Protein AF-A0A2M7X632-F1 (afdb_monomer)

Radius of gyration: 39.38 Å; Cα contacts (8 Å, |Δi|>4): 175; chains: 1; bounding box: 134×32×88 Å

Foldseek 3Di:
DDDDDDDDDDDDDDDDDDPPPPPPPPCPPVNVVVVVVVVVVVVVVVVVVVVVVPPPLPQLPQDDDKDDQAFFDDSQQNLQVVLVVVVLADDPPPDDTTGCHPRQQNSQLVVCVVVVNPPSRSIRDPQVSQQSSVVNDDDDDDDDDDRDRCDQFKDKAFDPPFDDDDDDDQPDPPDRHGHMDIDGDDDDPDDDDDDDDDDDQPSAPPQGDWDDDVPRTDDPD

Organism: NCBI:txid1975065

Secondary structure (DSSP, 8-state):
----------------------------HHH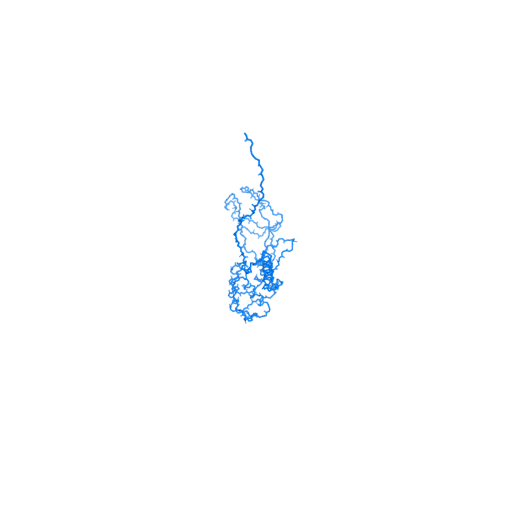HHHHHHHHHHHHHHHHHHHHHHS----TT----S-B-TT-BSHHHHHHHHHHHHTTS--PPTTPPP-B--HHHHHHHHHHHHHTT-SS-SS-B-HHHHHHHHHTT----SSS--------SSEEEEE-TTPPPP----TT--S-----EEEEESS----------SSS-GGGS-TT-PPPEETTEE----

Structure (mmCIF, N/CA/C/O backbone):
data_AF-A0A2M7X632-F1
#
_entry.id   AF-A0A2M7X632-F1
#
loop_
_atom_site.group_PDB
_atom_site.id
_atom_site.type_symbol
_atom_site.label_atom_id
_atom_site.label_alt_id
_atom_site.label_comp_id
_atom_site.label_asym_id
_atom_site.label_entity_id
_atom_site.label_seq_id
_atom_site.pdbx_PDB_ins_code
_a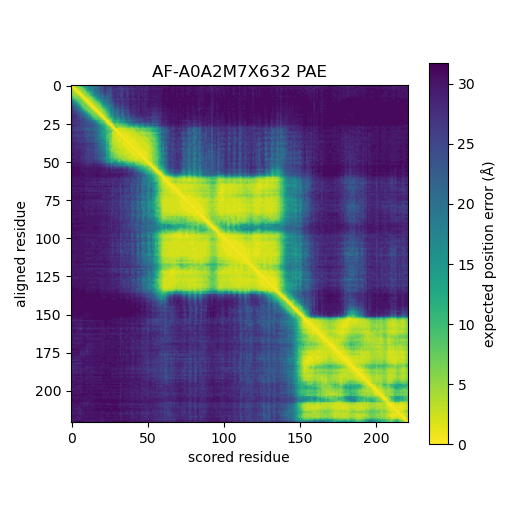tom_site.Cartn_x
_atom_site.Cartn_y
_atom_site.Cartn_z
_atom_site.occupancy
_atom_site.B_iso_or_equiv
_atom_site.auth_seq_id
_atom_site.auth_comp_id
_atom_site.auth_asym_id
_atom_site.auth_atom_id
_atom_site.pdbx_PDB_model_num
ATOM 1 N N . MET A 1 1 ? 95.282 14.746 64.887 1.00 39.06 1 MET A N 1
ATOM 2 C CA . MET A 1 1 ? 96.487 15.261 64.205 1.00 39.06 1 MET A CA 1
ATOM 3 C C . MET A 1 1 ? 96.163 15.375 62.726 1.00 39.06 1 MET A C 1
ATOM 5 O O . MET A 1 1 ? 95.718 14.403 62.134 1.00 39.06 1 MET A O 1
ATOM 9 N N . SER A 1 2 ? 96.238 16.592 62.199 1.00 46.75 2 SER A N 1
ATOM 10 C CA . SER A 1 2 ? 95.844 16.985 60.845 1.00 46.75 2 SER A CA 1
ATOM 11 C C . SER A 1 2 ? 96.628 16.259 59.753 1.00 46.75 2 SER A C 1
ATOM 13 O O . SER A 1 2 ? 97.836 16.107 59.898 1.00 46.75 2 SER A O 1
ATOM 15 N N . ILE A 1 3 ? 96.000 15.990 58.604 1.00 41.44 3 ILE A N 1
ATOM 16 C CA . ILE A 1 3 ? 96.702 16.092 57.320 1.00 41.44 3 ILE A CA 1
ATOM 17 C C . ILE A 1 3 ? 95.752 16.489 56.191 1.00 41.44 3 ILE A C 1
ATOM 19 O O . ILE A 1 3 ? 94.542 16.300 56.251 1.00 41.44 3 ILE A O 1
ATOM 23 N N . LYS A 1 4 ? 96.335 17.215 55.246 1.00 40.09 4 LYS A N 1
ATOM 24 C CA . LYS A 1 4 ? 95.769 18.303 54.456 1.00 40.09 4 LYS A CA 1
ATOM 25 C C . LYS A 1 4 ? 96.129 18.049 52.983 1.00 40.09 4 LYS A C 1
ATOM 27 O O . LYS A 1 4 ? 97.283 17.732 52.726 1.00 40.09 4 LYS A O 1
ATOM 32 N N . LYS A 1 5 ? 95.190 18.401 52.088 1.00 41.47 5 LYS A N 1
ATOM 33 C CA . LYS A 1 5 ? 95.343 18.964 50.719 1.00 41.47 5 LYS A CA 1
ATOM 34 C C . LYS A 1 5 ? 95.336 18.046 49.467 1.00 41.47 5 LYS A C 1
ATOM 36 O O . LYS A 1 5 ? 96.210 17.215 49.296 1.00 41.47 5 LYS A O 1
ATOM 41 N N . PHE A 1 6 ? 94.357 18.366 48.595 1.00 45.72 6 PHE A N 1
ATOM 42 C CA . PHE A 1 6 ? 94.342 18.602 47.126 1.00 45.72 6 PHE A CA 1
ATOM 43 C C . PHE A 1 6 ? 95.197 17.737 46.173 1.00 45.72 6 PHE A C 1
ATOM 45 O O . PHE A 1 6 ? 96.411 17.713 46.311 1.00 45.72 6 PHE A O 1
ATOM 52 N N . PHE A 1 7 ? 94.600 17.189 45.099 1.00 41.06 7 PHE A N 1
ATOM 53 C CA . PHE A 1 7 ? 94.564 17.773 43.737 1.00 41.06 7 PHE A CA 1
ATOM 54 C C . PHE A 1 7 ? 93.798 16.881 42.727 1.00 41.06 7 PHE A C 1
ATOM 56 O O . PHE A 1 7 ? 93.575 15.694 42.936 1.00 41.06 7 PHE A O 1
ATOM 63 N N . THR A 1 8 ? 93.378 17.556 41.659 1.00 37.00 8 THR A N 1
ATOM 64 C CA . THR A 1 8 ? 92.606 17.254 40.443 1.00 37.00 8 THR A CA 1
ATOM 65 C C . THR A 1 8 ? 92.989 15.989 39.655 1.00 37.00 8 THR A C 1
ATOM 67 O O . THR A 1 8 ? 94.174 15.727 39.476 1.00 37.00 8 THR A O 1
ATOM 70 N N . GLY A 1 9 ? 92.012 15.313 39.025 1.00 37.09 9 GLY A N 1
ATOM 71 C CA . GLY A 1 9 ? 92.287 14.518 37.817 1.00 37.09 9 GLY A CA 1
ATOM 72 C C . GLY A 1 9 ? 91.306 13.393 37.465 1.00 37.09 9 GLY A C 1
ATOM 73 O O . GLY A 1 9 ? 91.053 12.514 38.274 1.00 37.09 9 GLY A O 1
ATOM 74 N N . PHE A 1 10 ? 90.889 13.401 36.193 1.00 41.41 10 PHE A N 1
ATOM 75 C CA . PHE A 1 10 ? 90.269 12.329 35.396 1.00 41.41 10 PHE A CA 1
ATOM 76 C C . PHE A 1 10 ? 88.788 11.977 35.620 1.00 41.41 10 PHE A C 1
ATOM 78 O O . PHE A 1 10 ? 88.419 11.129 36.426 1.00 41.41 10 PHE A O 1
ATOM 85 N N . ALA A 1 11 ? 87.944 12.566 34.765 1.00 38.19 11 ALA A N 1
ATOM 86 C CA . ALA A 1 11 ? 86.685 11.961 34.353 1.00 38.19 11 ALA A CA 1
ATOM 87 C C . ALA A 1 11 ? 86.990 10.744 33.465 1.00 38.19 11 ALA A C 1
ATOM 89 O O . ALA A 1 11 ? 87.683 10.855 32.453 1.00 38.19 11 ALA A O 1
ATOM 90 N N . ALA A 1 12 ? 86.468 9.590 33.855 1.00 39.47 12 ALA A N 1
ATOM 91 C CA . ALA A 1 12 ? 86.439 8.375 33.060 1.00 39.47 12 ALA A CA 1
ATOM 92 C C . ALA A 1 12 ? 85.013 7.812 33.086 1.00 39.47 12 ALA A C 1
ATOM 94 O O . ALA A 1 12 ? 84.260 8.117 34.011 1.00 39.47 12 ALA A O 1
ATOM 95 N N . VAL A 1 13 ? 84.739 6.901 32.140 1.00 38.19 13 VAL A N 1
ATOM 96 C CA . VAL A 1 13 ? 83.557 6.014 32.047 1.00 38.19 13 VAL A CA 1
ATOM 97 C C . VAL A 1 13 ? 82.375 6.692 31.309 1.00 38.19 13 VAL A C 1
ATOM 99 O O . VAL A 1 13 ? 82.004 7.802 31.649 1.00 38.19 13 VAL A O 1
ATOM 102 N N . ALA A 1 14 ? 81.731 6.150 30.265 1.00 44.19 14 ALA A N 1
ATOM 103 C CA . ALA A 1 14 ? 81.713 4.816 29.664 1.00 44.19 14 ALA A CA 1
ATOM 104 C C . ALA A 1 14 ? 81.099 4.840 28.241 1.00 44.19 14 ALA A C 1
ATOM 106 O O . ALA A 1 14 ? 80.208 5.630 27.954 1.00 44.19 14 ALA A O 1
ATOM 107 N N . LEU A 1 15 ? 81.566 3.903 27.406 1.00 41.56 15 LEU A N 1
ATOM 108 C CA . LEU A 1 15 ? 80.787 2.905 26.650 1.00 41.56 15 LEU A CA 1
ATOM 109 C C . LEU A 1 15 ? 79.504 3.346 25.891 1.00 41.56 15 LEU A C 1
ATOM 111 O O . LEU A 1 15 ? 78.434 3.462 26.469 1.00 41.56 15 LEU A O 1
ATOM 115 N N . THR A 1 16 ? 79.662 3.457 24.562 1.00 40.88 16 THR A N 1
ATOM 116 C CA . THR A 1 16 ? 78.775 3.034 23.444 1.00 40.88 16 THR A CA 1
ATOM 117 C C . THR A 1 16 ? 77.252 3.207 23.551 1.00 40.88 16 THR A C 1
ATOM 119 O O . THR A 1 16 ? 76.634 2.645 24.440 1.00 40.88 16 THR A O 1
ATOM 122 N N . VAL A 1 17 ? 76.623 3.772 22.513 1.00 44.75 17 VAL A N 1
ATOM 123 C CA . VAL A 1 17 ? 75.950 3.040 21.411 1.00 44.75 17 VAL A CA 1
ATOM 124 C C . VAL A 1 17 ? 75.615 4.071 20.323 1.00 44.75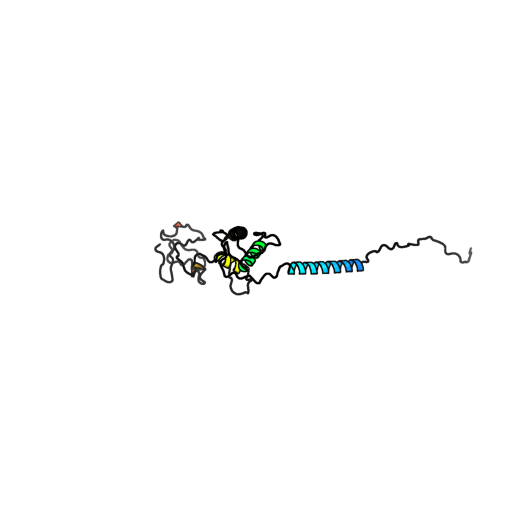 17 VAL A C 1
ATOM 126 O O . VAL A 1 17 ? 74.825 4.984 20.542 1.00 44.75 17 VAL A O 1
ATOM 129 N N . ALA A 1 18 ? 76.202 3.923 19.134 1.00 45.81 18 ALA A N 1
ATOM 130 C CA . ALA A 1 18 ? 75.701 4.587 17.937 1.00 45.81 18 ALA A CA 1
ATOM 131 C C . ALA A 1 18 ? 74.461 3.816 17.471 1.00 45.81 18 ALA A C 1
ATOM 133 O O . ALA A 1 18 ? 74.573 2.784 16.811 1.00 45.81 18 ALA A O 1
ATOM 134 N N . VAL A 1 19 ? 73.274 4.291 17.852 1.00 47.31 19 VAL A N 1
ATOM 135 C CA . VAL A 1 19 ? 72.032 3.835 17.229 1.00 47.31 19 VAL A CA 1
ATOM 136 C C . VAL A 1 19 ? 71.970 4.509 15.863 1.00 47.31 19 VAL A C 1
ATOM 138 O O . VAL A 1 19 ? 71.454 5.611 15.711 1.00 47.31 19 VAL A O 1
ATOM 141 N N . ILE A 1 20 ? 72.534 3.841 14.860 1.00 49.38 20 ILE A N 1
ATOM 142 C CA . ILE A 1 20 ? 72.063 3.963 13.482 1.00 49.38 20 ILE A CA 1
ATOM 143 C C . ILE A 1 20 ? 70.606 3.507 13.495 1.00 49.38 20 ILE A C 1
ATOM 145 O O . ILE A 1 20 ? 70.317 2.317 13.373 1.00 49.38 20 ILE A O 1
ATOM 149 N N . SER A 1 21 ? 69.691 4.448 13.747 1.00 45.97 21 SER A N 1
ATOM 150 C CA . SER A 1 21 ? 68.262 4.219 13.593 1.00 45.97 21 SER A CA 1
ATOM 151 C C . SER A 1 21 ? 68.063 3.825 12.140 1.00 45.97 21 SER A C 1
ATOM 153 O O . SER A 1 21 ? 68.215 4.644 11.230 1.00 45.97 21 SER A O 1
ATOM 155 N N . SER A 1 22 ? 67.805 2.541 11.925 1.00 41.59 22 SER A N 1
ATOM 156 C CA . SER A 1 22 ? 67.272 2.028 10.682 1.00 41.59 22 SER A CA 1
ATOM 157 C C . SER A 1 22 ? 66.152 2.964 10.247 1.00 41.59 22 SER A C 1
ATOM 159 O O . SER A 1 22 ? 65.239 3.250 11.021 1.00 41.59 22 SER A O 1
ATOM 161 N N . GLY A 1 23 ? 66.258 3.469 9.018 1.00 50.41 23 GLY A N 1
ATOM 162 C CA . GLY A 1 23 ? 65.180 4.150 8.315 1.00 50.41 23 GLY A CA 1
ATOM 163 C C . GLY A 1 23 ? 64.035 3.173 8.076 1.00 50.41 23 GLY A C 1
ATOM 164 O O . GLY A 1 23 ? 63.782 2.745 6.956 1.00 50.41 23 GLY A O 1
ATOM 165 N N . VAL A 1 24 ? 63.371 2.776 9.153 1.00 41.81 24 VAL A N 1
ATOM 166 C CA . VAL A 1 24 ? 61.992 2.339 9.119 1.00 41.81 24 VAL A CA 1
ATOM 167 C C . VAL A 1 24 ? 61.239 3.635 8.885 1.00 41.81 24 VAL A C 1
ATOM 169 O O . VAL A 1 24 ? 61.306 4.538 9.717 1.00 41.81 24 VAL A O 1
ATOM 172 N N . ASN A 1 25 ? 60.585 3.756 7.729 1.00 50.06 25 ASN A N 1
ATOM 173 C CA . ASN A 1 25 ? 59.505 4.718 7.544 1.00 50.06 25 ASN A CA 1
ATOM 174 C C . ASN A 1 25 ? 58.447 4.374 8.599 1.00 50.06 25 ASN A C 1
ATOM 176 O O . ASN A 1 25 ? 57.521 3.605 8.349 1.00 50.06 25 ASN A O 1
ATOM 180 N N . ALA A 1 26 ? 58.652 4.847 9.826 1.00 47.25 26 ALA A N 1
ATOM 181 C CA . ALA A 1 26 ? 57.601 4.933 10.803 1.00 47.25 26 ALA A CA 1
ATOM 182 C C . ALA A 1 26 ? 56.661 5.956 10.190 1.00 47.25 26 ALA A C 1
ATOM 184 O O . ALA A 1 26 ? 56.988 7.140 10.202 1.00 47.25 26 ALA A O 1
ATOM 185 N N . ALA A 1 27 ? 55.575 5.478 9.576 1.00 50.06 27 ALA A N 1
ATOM 186 C CA . ALA A 1 27 ? 54.469 6.334 9.187 1.00 50.06 27 ALA A CA 1
ATOM 187 C C . ALA A 1 27 ? 54.186 7.195 10.413 1.00 50.06 27 ALA A C 1
ATOM 189 O O . ALA A 1 27 ? 53.807 6.672 11.471 1.00 50.06 27 ALA A O 1
ATOM 190 N N . THR A 1 28 ? 54.550 8.474 10.332 1.00 67.00 28 THR A N 1
ATOM 191 C CA . THR A 1 28 ? 54.504 9.332 11.507 1.00 67.00 28 THR A CA 1
ATOM 192 C C . THR A 1 28 ? 53.044 9.453 11.920 1.00 67.00 28 THR A C 1
ATOM 194 O O . THR A 1 28 ? 52.127 9.145 11.152 1.00 67.00 28 THR A O 1
ATOM 197 N N . ILE A 1 29 ? 52.783 9.870 13.155 1.00 63.12 29 ILE A N 1
ATOM 198 C CA . ILE A 1 29 ? 51.401 10.075 13.607 1.00 63.12 29 ILE A CA 1
ATOM 199 C C . ILE A 1 29 ? 50.669 11.024 12.641 1.00 63.12 29 ILE A C 1
ATOM 201 O O . ILE A 1 29 ? 49.485 10.818 12.376 1.00 63.12 29 ILE A O 1
ATOM 205 N N . GLU A 1 30 ? 51.378 11.987 12.038 1.00 72.00 30 GLU A N 1
ATOM 206 C CA . GLU A 1 30 ? 50.823 12.846 10.990 1.00 72.00 30 GLU A CA 1
ATOM 207 C C . GLU A 1 30 ? 50.466 12.078 9.706 1.00 72.00 30 GLU A C 1
ATOM 209 O O . GLU A 1 30 ? 49.421 12.335 9.111 1.00 72.00 30 GLU A O 1
ATOM 214 N N . GLU A 1 31 ? 51.280 11.111 9.283 1.00 71.56 31 GLU A N 1
ATOM 215 C CA . GLU A 1 31 ? 51.017 10.297 8.090 1.00 71.56 31 GLU A CA 1
ATOM 216 C C . GLU A 1 31 ? 49.830 9.340 8.293 1.00 71.56 31 GLU A C 1
ATOM 218 O O . GLU A 1 31 ? 48.986 9.182 7.407 1.00 71.56 31 GLU A O 1
ATOM 223 N N . LEU A 1 32 ? 49.687 8.785 9.500 1.00 72.69 32 LEU A N 1
ATOM 224 C CA . LEU A 1 32 ? 48.506 8.013 9.900 1.00 72.69 32 LEU A CA 1
ATOM 225 C C . LEU A 1 32 ? 47.246 8.893 9.969 1.00 72.69 32 LEU A C 1
ATOM 227 O O . LEU A 1 32 ? 46.180 8.474 9.514 1.00 72.69 32 LEU A O 1
ATOM 231 N N . GLN A 1 33 ? 47.348 10.129 10.466 1.00 71.38 33 GLN A N 1
ATOM 232 C CA . GLN A 1 33 ? 46.240 11.095 10.443 1.00 71.38 33 GLN A CA 1
ATOM 233 C C . GLN A 1 33 ? 45.858 11.505 9.012 1.00 71.38 33 GLN A C 1
ATOM 235 O O . GLN A 1 33 ? 44.667 11.611 8.703 1.00 71.38 33 GLN A O 1
ATOM 240 N N . ALA A 1 34 ? 46.839 11.668 8.122 1.00 76.50 34 ALA A N 1
ATOM 241 C CA . ALA A 1 34 ? 46.611 11.956 6.708 1.00 76.50 34 ALA A CA 1
ATOM 242 C C . ALA A 1 34 ? 45.927 10.782 5.987 1.00 76.50 34 ALA A C 1
ATOM 244 O O . ALA A 1 34 ? 44.998 10.995 5.201 1.00 76.50 34 ALA A O 1
ATOM 245 N N . GLN A 1 35 ? 46.313 9.539 6.297 1.00 77.81 35 GLN A N 1
ATOM 246 C CA . GLN A 1 35 ? 45.611 8.355 5.798 1.00 77.81 35 GLN A CA 1
ATOM 247 C C . GLN A 1 35 ? 44.170 8.296 6.306 1.00 77.81 35 GLN A C 1
ATOM 249 O O . GLN A 1 35 ? 43.261 8.094 5.501 1.00 77.81 35 GLN A O 1
ATOM 254 N N . ILE A 1 36 ? 43.928 8.540 7.598 1.00 82.00 36 ILE A N 1
ATOM 255 C CA . ILE A 1 36 ? 42.568 8.575 8.164 1.00 82.00 36 ILE A CA 1
ATOM 256 C C . ILE A 1 36 ? 41.711 9.635 7.457 1.00 82.00 36 ILE A C 1
ATOM 258 O O . ILE A 1 36 ? 40.570 9.351 7.091 1.00 82.00 36 ILE A O 1
ATOM 262 N N . ALA A 1 37 ? 42.256 10.825 7.190 1.00 77.50 37 ALA A N 1
ATOM 263 C CA . ALA A 1 37 ? 41.549 11.872 6.452 1.00 77.50 37 ALA A CA 1
ATOM 264 C C . ALA A 1 37 ? 41.215 11.450 5.008 1.00 77.50 37 ALA A C 1
ATOM 266 O O . ALA A 1 37 ? 40.104 11.694 4.531 1.00 77.50 37 ALA A O 1
ATOM 267 N N . SER A 1 38 ? 42.139 10.762 4.328 1.00 85.88 38 SER A N 1
ATOM 268 C CA . SER A 1 38 ? 41.917 10.226 2.978 1.00 85.88 38 SER A CA 1
ATOM 269 C C . SER A 1 38 ? 40.839 9.135 2.956 1.00 85.88 38 SER A C 1
ATOM 271 O O . SER A 1 38 ? 39.953 9.146 2.100 1.00 85.88 38 SER A O 1
ATOM 273 N N . LEU A 1 39 ? 40.853 8.235 3.941 1.00 85.44 39 LEU A N 1
ATOM 274 C CA . LEU A 1 39 ? 39.838 7.196 4.117 1.00 85.44 39 LEU A CA 1
ATOM 275 C C . LEU A 1 39 ? 38.457 7.795 4.421 1.00 85.44 39 LEU A C 1
ATOM 277 O O . LEU A 1 39 ? 37.466 7.352 3.845 1.00 85.44 39 LEU A O 1
ATOM 281 N N . LEU A 1 40 ? 38.370 8.843 5.246 1.00 80.06 40 LEU A N 1
ATOM 282 C CA . LEU A 1 40 ? 37.112 9.560 5.499 1.00 80.06 40 LEU A CA 1
ATOM 283 C C . LEU A 1 40 ? 36.584 10.269 4.244 1.00 80.06 40 LEU A C 1
ATOM 285 O O . LEU A 1 40 ? 35.377 10.244 3.982 1.00 80.06 40 LEU A O 1
ATOM 289 N N . ALA A 1 41 ? 37.472 10.848 3.431 1.00 83.56 41 ALA A N 1
ATOM 290 C CA . ALA A 1 41 ? 37.102 11.426 2.143 1.00 83.56 41 ALA A CA 1
ATOM 291 C C . ALA A 1 41 ? 36.595 10.351 1.165 1.00 83.56 41 ALA A C 1
ATOM 293 O O . ALA A 1 41 ? 35.580 10.563 0.501 1.00 83.56 41 ALA A O 1
ATOM 294 N N . GLN A 1 42 ? 37.228 9.171 1.128 1.00 85.50 42 GLN A N 1
ATOM 295 C CA . GLN A 1 42 ? 36.741 8.031 0.345 1.00 85.50 42 GLN A CA 1
ATOM 296 C C . GLN A 1 42 ? 35.388 7.522 0.841 1.00 85.50 42 GLN A C 1
ATOM 298 O O . GLN A 1 42 ? 34.512 7.269 0.021 1.00 85.50 42 GLN A O 1
ATOM 303 N N . ILE A 1 43 ? 35.176 7.413 2.155 1.00 82.44 43 ILE A N 1
ATOM 304 C CA . ILE A 1 43 ? 33.879 7.014 2.721 1.00 82.44 43 ILE A CA 1
ATOM 305 C C . ILE A 1 43 ? 32.806 8.035 2.345 1.00 82.44 43 ILE A C 1
ATOM 307 O O . ILE A 1 43 ? 31.724 7.638 1.928 1.00 82.44 43 ILE A O 1
ATOM 311 N N . THR A 1 44 ? 33.107 9.331 2.409 1.00 79.56 44 THR A N 1
ATOM 312 C CA . THR A 1 44 ? 32.166 10.396 2.028 1.00 79.56 44 THR A CA 1
ATOM 313 C C . THR A 1 44 ? 31.854 10.358 0.528 1.00 79.56 44 THR A C 1
ATOM 315 O O . THR A 1 44 ? 30.696 10.484 0.124 1.00 79.56 44 THR A O 1
ATOM 318 N N . ALA A 1 45 ? 32.863 10.120 -0.314 1.00 81.94 45 ALA A N 1
ATOM 319 C CA . ALA A 1 45 ? 32.688 9.960 -1.755 1.00 81.94 45 ALA A CA 1
ATOM 320 C C . ALA A 1 45 ? 31.872 8.704 -2.091 1.00 81.94 45 ALA A C 1
ATOM 322 O O . ALA A 1 45 ? 30.959 8.770 -2.911 1.00 81.94 45 ALA A O 1
ATOM 323 N N . LEU A 1 46 ? 32.125 7.586 -1.407 1.00 79.69 46 LEU A N 1
ATOM 324 C CA . LEU A 1 46 ? 31.350 6.355 -1.543 1.00 79.69 46 LEU A CA 1
ATOM 325 C C . LEU A 1 46 ? 29.920 6.541 -1.035 1.00 79.69 46 LEU A C 1
ATOM 327 O O . LEU A 1 46 ? 28.992 6.137 -1.721 1.00 79.69 46 LEU A O 1
ATOM 331 N N . GLN A 1 47 ? 29.702 7.212 0.096 1.00 74.25 47 GLN A N 1
ATOM 332 C CA . GLN A 1 47 ? 28.366 7.574 0.587 1.00 74.25 47 GLN A CA 1
ATOM 333 C C . GLN A 1 47 ? 27.627 8.468 -0.415 1.00 74.25 47 GLN A C 1
ATOM 335 O O . GLN A 1 47 ? 26.439 8.259 -0.660 1.00 74.25 47 GLN A O 1
ATOM 340 N N . THR A 1 48 ? 28.328 9.402 -1.061 1.00 69.50 48 THR A N 1
ATOM 341 C CA . THR A 1 48 ? 27.774 10.248 -2.130 1.00 69.50 48 THR A CA 1
ATOM 342 C C . THR A 1 48 ? 27.473 9.431 -3.387 1.00 69.50 48 THR A C 1
ATOM 344 O O . THR A 1 48 ? 26.417 9.599 -3.988 1.00 69.50 48 THR A O 1
ATOM 347 N N . GLN A 1 49 ? 28.334 8.482 -3.766 1.00 73.69 49 GLN A N 1
ATOM 348 C CA . GLN A 1 49 ? 28.082 7.565 -4.878 1.00 73.69 49 GLN A CA 1
ATOM 349 C C . GLN A 1 49 ? 26.946 6.588 -4.579 1.00 73.69 49 GLN A C 1
ATOM 351 O O . GLN A 1 49 ? 26.193 6.281 -5.492 1.00 73.69 49 GLN A O 1
ATOM 356 N N . LEU A 1 50 ? 26.774 6.119 -3.341 1.00 61.56 50 LEU A N 1
ATOM 357 C CA . LEU A 1 50 ? 25.617 5.317 -2.937 1.00 61.56 50 LEU A CA 1
ATOM 358 C C . LEU A 1 50 ? 24.338 6.167 -2.952 1.00 61.56 50 LEU A C 1
ATOM 360 O O . LEU A 1 50 ? 23.313 5.706 -3.447 1.00 61.56 50 LEU A O 1
ATOM 364 N N . SER A 1 51 ? 24.421 7.425 -2.514 1.00 56.94 51 SER A N 1
ATOM 365 C CA . SER A 1 51 ? 23.311 8.387 -2.572 1.00 56.94 51 SER A CA 1
ATOM 366 C C . SER A 1 51 ? 22.964 8.809 -4.007 1.00 56.94 51 SER A C 1
ATOM 368 O O . SER A 1 51 ? 21.814 9.119 -4.282 1.00 56.94 51 SER A O 1
ATOM 370 N N . GLY A 1 52 ? 23.927 8.774 -4.937 1.00 50.06 52 GLY A N 1
ATOM 371 C CA . GLY A 1 52 ? 23.728 9.009 -6.375 1.00 50.06 52 GLY A CA 1
ATOM 372 C C . GLY A 1 52 ? 23.449 7.741 -7.199 1.00 50.06 52 GLY A C 1
ATOM 373 O O . GLY A 1 52 ? 22.996 7.832 -8.339 1.00 50.06 52 GLY A O 1
ATOM 374 N N . ARG A 1 53 ? 23.704 6.549 -6.636 1.00 48.72 53 ARG A N 1
ATOM 375 C CA . ARG A 1 53 ? 23.303 5.233 -7.175 1.00 48.72 53 ARG A CA 1
ATOM 376 C C . ARG A 1 53 ? 21.890 4.854 -6.733 1.00 48.72 53 ARG A C 1
ATOM 378 O O . ARG A 1 53 ? 21.266 4.010 -7.375 1.00 48.72 53 ARG A O 1
ATOM 385 N N . ALA A 1 54 ? 21.335 5.531 -5.728 1.00 42.28 54 ALA A N 1
ATOM 386 C CA . ALA A 1 54 ? 19.915 5.832 -5.750 1.00 42.28 54 ALA A CA 1
ATOM 387 C C . ALA A 1 54 ? 19.697 6.758 -6.950 1.00 42.28 54 ALA A C 1
ATOM 389 O O . ALA A 1 54 ? 19.753 7.980 -6.834 1.00 42.28 54 ALA A O 1
ATOM 390 N N . ALA A 1 55 ? 19.549 6.142 -8.131 1.00 39.81 55 ALA A N 1
ATOM 391 C CA . ALA A 1 55 ? 19.008 6.785 -9.314 1.00 39.81 55 ALA A CA 1
ATOM 392 C C . ALA A 1 55 ? 17.922 7.725 -8.823 1.00 39.81 55 ALA A C 1
ATOM 394 O O . ALA A 1 55 ? 17.057 7.238 -8.090 1.00 39.81 55 ALA A O 1
ATOM 395 N N . ALA A 1 56 ? 18.060 9.022 -9.142 1.00 35.78 56 ALA A N 1
ATOM 396 C CA . ALA A 1 56 ? 17.098 10.068 -8.833 1.00 35.78 56 ALA A CA 1
ATOM 397 C C . ALA A 1 56 ? 15.734 9.408 -8.761 1.00 35.78 56 ALA A C 1
ATOM 399 O O . ALA A 1 56 ? 15.247 8.954 -9.797 1.00 35.78 56 ALA A O 1
ATOM 400 N N . ILE A 1 57 ? 15.235 9.184 -7.537 1.00 37.59 57 ILE A N 1
ATOM 401 C CA . ILE A 1 57 ? 13.983 8.463 -7.355 1.00 37.59 57 ILE A CA 1
ATOM 402 C C . ILE A 1 57 ? 13.023 9.367 -8.101 1.00 37.59 57 ILE A C 1
ATOM 404 O O . ILE A 1 57 ? 12.873 10.515 -7.667 1.00 37.59 57 ILE A O 1
ATOM 408 N N . PRO A 1 58 ? 12.519 8.963 -9.285 1.00 40.47 58 PRO A N 1
ATOM 409 C CA . PRO A 1 58 ? 11.718 9.871 -10.071 1.00 40.47 58 PRO A CA 1
ATOM 410 C C . PRO A 1 58 ? 10.597 10.257 -9.134 1.00 40.47 58 PRO A C 1
ATOM 412 O O . PRO A 1 58 ? 9.999 9.361 -8.528 1.00 40.47 58 PRO A O 1
ATOM 415 N N . ALA A 1 59 ? 10.443 11.569 -8.932 1.00 45.94 59 ALA A N 1
ATOM 416 C CA . ALA A 1 59 ? 9.416 12.156 -8.096 1.00 45.94 59 ALA A CA 1
ATOM 417 C C . ALA A 1 59 ? 8.171 11.297 -8.249 1.00 45.94 59 ALA A C 1
ATOM 419 O O . ALA A 1 59 ? 7.623 11.249 -9.347 1.00 45.94 59 ALA A O 1
ATOM 420 N N . ALA A 1 60 ? 7.875 10.517 -7.207 1.00 56.28 60 ALA A N 1
ATOM 421 C CA . ALA A 1 60 ? 6.667 9.738 -7.046 1.00 56.28 60 ALA A CA 1
ATOM 422 C C . ALA A 1 60 ? 5.922 9.474 -8.363 1.00 56.28 60 ALA A C 1
ATOM 424 O O . ALA A 1 60 ? 4.945 10.175 -8.633 1.00 56.28 60 ALA A O 1
ATOM 425 N N . TYR A 1 61 ? 6.427 8.574 -9.230 1.00 66.00 61 TYR A N 1
ATOM 426 C CA . TYR A 1 61 ? 5.824 8.400 -10.559 1.00 66.00 61 TYR A CA 1
ATOM 427 C C . TYR A 1 61 ? 4.326 8.147 -10.383 1.00 66.00 61 TYR A C 1
ATOM 429 O O . TYR A 1 61 ? 3.914 7.116 -9.851 1.00 66.00 61 TYR A O 1
ATOM 437 N N . SER A 1 62 ? 3.524 9.130 -10.787 1.00 74.62 62 SER A N 1
ATOM 438 C CA . SER A 1 62 ? 2.083 9.091 -10.609 1.00 74.62 62 SER A CA 1
ATOM 439 C C . SER A 1 62 ? 1.515 8.314 -11.774 1.00 74.62 62 SER A C 1
ATOM 441 O O . SER A 1 62 ? 1.368 8.825 -12.884 1.00 74.62 62 SER A O 1
ATOM 443 N N . PHE A 1 63 ? 1.226 7.042 -11.529 1.00 80.44 63 PHE A N 1
ATOM 444 C CA . PHE A 1 63 ? 0.577 6.213 -12.526 1.00 80.44 63 PHE A CA 1
ATOM 445 C C . PHE A 1 63 ? -0.810 6.801 -12.798 1.00 80.44 63 PHE A C 1
ATOM 447 O O . PHE A 1 63 ? -1.533 7.098 -11.851 1.00 80.44 63 PHE A O 1
ATOM 454 N N . SER A 1 64 ? -1.187 6.961 -14.067 1.00 80.81 64 SER A N 1
ATOM 455 C CA . SER A 1 64 ? -2.520 7.424 -14.496 1.00 80.81 64 SER A CA 1
ATOM 456 C C . SER A 1 64 ? -3.263 6.382 -15.337 1.00 80.81 64 SER A C 1
ATOM 458 O O . SER A 1 64 ? -4.488 6.400 -15.408 1.00 80.81 64 SER A O 1
ATOM 460 N N . THR A 1 65 ? -2.535 5.426 -15.915 1.00 77.38 65 THR A N 1
ATOM 461 C CA . THR A 1 65 ? -3.068 4.368 -16.777 1.00 77.38 65 THR A CA 1
ATOM 462 C C . THR A 1 65 ? -3.068 3.012 -16.079 1.00 77.38 65 THR A C 1
ATOM 464 O O . THR A 1 65 ? -2.210 2.726 -15.238 1.00 77.38 65 THR A O 1
ATOM 467 N N . ASP A 1 66 ? -4.023 2.158 -16.442 1.00 83.38 66 ASP A N 1
ATOM 468 C CA . ASP A 1 66 ? -3.993 0.742 -16.076 1.00 83.38 66 ASP A CA 1
ATOM 469 C C . ASP A 1 66 ? -2.896 0.021 -16.878 1.00 83.38 66 ASP A C 1
ATOM 471 O O . ASP A 1 66 ? -2.689 0.317 -18.057 1.00 83.38 66 ASP A O 1
ATOM 475 N N . LEU A 1 67 ? -2.191 -0.927 -16.252 1.00 83.94 67 LEU A N 1
ATOM 476 C CA . LEU A 1 67 ? -1.156 -1.731 -16.916 1.00 83.94 67 LEU A CA 1
ATOM 477 C C . LEU A 1 67 ? -1.491 -3.222 -16.826 1.00 83.94 67 LEU A C 1
ATOM 479 O O . LEU A 1 67 ? -1.872 -3.742 -15.775 1.00 83.94 67 LEU A O 1
ATOM 483 N N . THR A 1 68 ? -1.320 -3.923 -17.940 1.00 87.88 68 THR A N 1
ATOM 484 C CA . THR A 1 68 ? -1.586 -5.359 -18.072 1.00 87.88 68 THR A CA 1
ATOM 485 C C . THR A 1 68 ? -0.550 -6.008 -18.982 1.00 87.88 68 THR A C 1
ATOM 487 O O . THR A 1 68 ? 0.307 -5.322 -19.537 1.00 87.88 68 THR A O 1
ATOM 490 N N . ILE A 1 69 ? -0.615 -7.332 -19.155 1.00 85.81 69 ILE A N 1
ATOM 491 C CA . ILE A 1 69 ? 0.242 -8.029 -20.120 1.00 85.81 69 ILE A CA 1
ATOM 492 C C . ILE A 1 69 ? 0.114 -7.362 -21.491 1.00 85.81 69 ILE A C 1
ATOM 494 O O . ILE A 1 69 ? -0.989 -7.168 -21.995 1.00 85.81 69 ILE A O 1
ATOM 498 N N . GLY A 1 70 ? 1.253 -7.041 -22.098 1.00 80.31 70 GLY A N 1
ATOM 499 C CA . GLY A 1 70 ? 1.310 -6.374 -23.394 1.00 80.31 70 GLY A CA 1
ATOM 500 C C . GLY A 1 70 ? 1.503 -4.860 -23.307 1.00 80.31 70 GLY A C 1
ATOM 501 O O . GLY A 1 70 ? 1.960 -4.270 -24.287 1.00 80.31 70 GLY A O 1
ATOM 502 N N . SER A 1 71 ? 1.235 -4.234 -22.151 1.00 83.56 71 SER A N 1
ATOM 503 C CA . SER A 1 71 ? 1.508 -2.809 -21.934 1.00 83.56 71 SER A CA 1
ATOM 504 C C . SER A 1 71 ? 2.995 -2.501 -22.124 1.00 83.56 71 SER A C 1
ATOM 506 O O . SER A 1 71 ? 3.866 -3.295 -21.747 1.00 83.56 71 SER A O 1
ATOM 508 N N . LYS A 1 72 ? 3.285 -1.331 -22.701 1.00 86.88 72 LYS A N 1
ATOM 509 C CA . LYS A 1 72 ? 4.640 -0.855 -22.994 1.00 86.88 72 LYS A CA 1
ATOM 510 C C . LYS A 1 72 ? 4.821 0.605 -22.599 1.00 86.88 72 LYS A C 1
ATOM 512 O O . LYS A 1 72 ? 3.845 1.345 -22.531 1.00 86.88 72 LYS A O 1
ATOM 517 N N . GLY A 1 73 ? 6.072 1.004 -22.402 1.00 82.12 73 GLY A N 1
ATOM 518 C CA . GLY A 1 73 ? 6.468 2.395 -22.189 1.00 82.12 73 GLY A CA 1
ATOM 519 C C . GLY A 1 73 ? 6.833 2.717 -20.744 1.00 82.12 73 GLY A C 1
ATOM 520 O O . GLY A 1 73 ? 6.994 1.828 -19.903 1.00 82.12 73 GLY A O 1
ATOM 521 N N . ASP A 1 74 ? 6.962 4.009 -20.463 1.00 80.06 74 ASP A N 1
ATOM 522 C CA . ASP A 1 74 ? 7.601 4.512 -19.243 1.00 80.06 74 ASP A CA 1
ATOM 523 C C . ASP A 1 74 ? 6.862 4.116 -17.966 1.00 80.06 74 ASP A C 1
ATOM 525 O O . ASP A 1 74 ? 7.494 3.767 -16.971 1.00 80.06 74 ASP A O 1
ATOM 529 N N . ALA A 1 75 ? 5.528 4.051 -18.008 1.00 78.69 75 ALA A N 1
ATOM 530 C CA . ALA A 1 75 ? 4.725 3.563 -16.889 1.00 78.69 75 ALA A CA 1
ATOM 531 C C . ALA A 1 75 ? 5.111 2.127 -16.498 1.00 78.69 75 ALA A C 1
ATOM 533 O O . ALA A 1 75 ? 5.209 1.792 -15.320 1.00 78.69 75 ALA A O 1
ATOM 534 N N . VAL A 1 76 ? 5.398 1.266 -17.474 1.00 86.12 76 VAL A N 1
ATOM 535 C CA . VAL A 1 76 ? 5.820 -0.111 -17.200 1.00 86.12 76 VAL A CA 1
ATOM 536 C C . VAL A 1 76 ? 7.244 -0.149 -16.649 1.00 86.12 76 VAL A C 1
ATOM 538 O O . VAL A 1 76 ? 7.508 -0.904 -15.713 1.00 86.12 76 VAL A O 1
ATOM 541 N N . SER A 1 77 ? 8.144 0.685 -17.169 1.00 85.38 77 SER A N 1
ATOM 542 C CA . SER A 1 77 ? 9.510 0.819 -16.644 1.00 85.38 77 SER A CA 1
ATOM 543 C C . SER A 1 77 ? 9.519 1.277 -15.182 1.00 85.38 77 SER A C 1
ATOM 545 O O . SER A 1 77 ? 10.260 0.726 -14.359 1.00 85.38 77 SER A O 1
ATOM 547 N N . SER A 1 78 ? 8.650 2.230 -14.836 1.00 84.06 78 SER A N 1
ATOM 548 C CA . SER A 1 78 ? 8.441 2.697 -13.462 1.00 84.06 78 SER A CA 1
ATOM 549 C C . SER A 1 78 ? 7.873 1.593 -12.572 1.00 84.06 78 SER A C 1
ATOM 551 O O . SER A 1 78 ? 8.391 1.366 -11.480 1.00 84.06 78 SER A O 1
ATOM 553 N N . LEU A 1 79 ? 6.871 0.841 -13.044 1.00 83.94 79 LEU A N 1
ATOM 554 C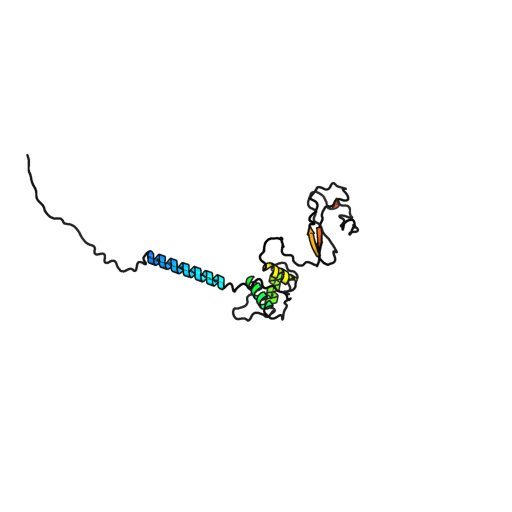 CA . LEU A 1 79 ? 6.312 -0.293 -12.300 1.00 83.94 79 LEU A CA 1
ATOM 555 C C . LEU A 1 79 ? 7.361 -1.383 -12.035 1.00 83.94 79 LEU A C 1
ATOM 557 O O . LEU A 1 79 ? 7.439 -1.914 -10.930 1.00 83.94 79 LEU A O 1
ATOM 561 N N . GLN A 1 80 ? 8.178 -1.723 -13.030 1.00 88.12 80 GLN A N 1
ATOM 562 C CA . GLN A 1 80 ? 9.233 -2.727 -12.883 1.00 88.12 80 GLN A CA 1
ATOM 563 C C . GLN A 1 80 ? 10.285 -2.285 -11.864 1.00 88.12 80 GLN A C 1
ATOM 565 O O . GLN A 1 80 ? 10.650 -3.063 -10.987 1.00 88.12 80 GLN A O 1
ATOM 570 N N . THR A 1 81 ? 10.691 -1.016 -11.911 1.00 83.25 81 THR A N 1
ATOM 571 C CA . THR A 1 81 ? 11.619 -0.429 -10.932 1.00 83.25 81 THR A CA 1
ATOM 572 C C . THR A 1 81 ? 11.018 -0.410 -9.524 1.00 83.25 81 THR A C 1
ATOM 574 O O . THR A 1 81 ? 11.697 -0.730 -8.548 1.00 83.25 81 THR A O 1
ATOM 577 N N . PHE A 1 82 ? 9.721 -0.119 -9.405 1.00 83.56 82 PHE A N 1
ATOM 578 C CA . PHE A 1 82 ? 9.009 -0.214 -8.136 1.00 83.56 82 PHE A CA 1
ATOM 579 C C . PHE A 1 82 ? 9.014 -1.650 -7.584 1.00 83.56 82 PHE A C 1
ATOM 581 O O . PHE A 1 82 ? 9.350 -1.859 -6.420 1.00 83.56 82 PHE A O 1
ATOM 588 N N . LEU A 1 83 ? 8.706 -2.656 -8.405 1.00 84.19 83 LEU A N 1
ATOM 589 C CA . LEU A 1 83 ? 8.692 -4.059 -7.973 1.00 84.19 83 LEU A CA 1
ATOM 590 C C . LEU A 1 83 ? 10.096 -4.594 -7.630 1.00 84.19 83 LEU A C 1
ATOM 592 O O . LEU A 1 83 ? 10.229 -5.407 -6.713 1.00 84.19 83 LEU A O 1
ATOM 596 N N . GLU A 1 84 ? 11.137 -4.112 -8.312 1.00 85.12 84 GLU A N 1
ATOM 597 C CA . GLU A 1 84 ? 12.541 -4.367 -7.959 1.00 85.12 84 GLU A CA 1
ATOM 598 C C . GLU A 1 84 ? 12.895 -3.786 -6.591 1.00 85.12 84 GLU A C 1
ATOM 600 O O . GLU A 1 84 ? 13.502 -4.476 -5.774 1.00 85.12 84 GLU A O 1
ATOM 605 N N . SER A 1 85 ? 12.443 -2.562 -6.287 1.00 78.88 85 SER A N 1
ATOM 606 C CA . SER A 1 85 ? 12.670 -1.943 -4.970 1.00 78.88 85 SER A CA 1
ATOM 607 C C . SER A 1 85 ? 12.043 -2.733 -3.815 1.00 78.88 85 SER A C 1
ATOM 609 O O . SER A 1 85 ? 12.484 -2.636 -2.673 1.00 78.88 85 SER A O 1
ATOM 611 N N . LYS A 1 86 ? 11.012 -3.535 -4.109 1.00 75.69 86 LYS A N 1
ATOM 612 C CA . LYS A 1 86 ? 10.352 -4.431 -3.152 1.00 75.69 86 LYS A CA 1
ATOM 613 C C . LYS A 1 86 ? 10.957 -5.837 -3.128 1.00 75.69 86 LYS A C 1
ATOM 615 O O . LYS A 1 86 ? 10.412 -6.701 -2.452 1.00 75.69 86 LYS A O 1
ATOM 620 N N . ALA A 1 87 ? 12.049 -6.072 -3.860 1.00 80.44 87 ALA A N 1
ATOM 621 C CA . ALA A 1 87 ? 12.687 -7.378 -4.041 1.00 80.44 87 ALA A CA 1
ATOM 622 C C . ALA A 1 87 ? 11.739 -8.470 -4.587 1.00 80.44 87 ALA A C 1
ATOM 624 O O . ALA A 1 87 ? 11.982 -9.663 -4.422 1.00 80.44 87 ALA A O 1
ATOM 625 N N . LEU A 1 88 ? 10.648 -8.069 -5.254 1.00 77.75 88 LEU A N 1
ATOM 626 C CA . LEU A 1 88 ? 9.653 -8.981 -5.833 1.00 77.75 88 LEU A CA 1
ATOM 627 C C . LEU A 1 88 ? 9.910 -9.270 -7.311 1.00 77.75 88 LEU A C 1
ATOM 629 O O . LEU A 1 88 ? 9.385 -10.244 -7.855 1.00 77.75 88 LEU A O 1
ATOM 633 N N . LEU A 1 89 ? 10.703 -8.417 -7.954 1.00 78.56 89 LEU A N 1
ATOM 634 C CA . LEU A 1 89 ? 11.135 -8.555 -9.330 1.00 78.56 89 LEU A CA 1
ATOM 635 C C . LEU A 1 89 ? 12.658 -8.464 -9.380 1.00 78.56 89 LEU A C 1
ATOM 637 O O . LEU A 1 89 ? 13.253 -7.575 -8.780 1.00 78.56 89 LEU A O 1
ATOM 641 N N . THR A 1 90 ? 13.283 -9.372 -10.119 1.00 77.00 90 THR A N 1
ATOM 642 C CA . THR A 1 90 ? 14.714 -9.316 -10.413 1.00 77.00 90 THR A CA 1
ATOM 643 C C . THR A 1 90 ? 14.859 -9.239 -11.920 1.00 77.00 90 THR A C 1
ATOM 645 O O . THR A 1 90 ? 14.629 -10.228 -12.616 1.00 77.00 90 THR A O 1
ATOM 648 N N . ILE A 1 91 ? 15.194 -8.057 -12.432 1.00 67.69 91 ILE A N 1
ATOM 649 C CA . ILE A 1 91 ? 15.587 -7.892 -13.829 1.00 67.69 91 ILE A CA 1
ATOM 650 C C . ILE A 1 91 ? 17.121 -7.875 -13.871 1.00 67.69 91 ILE A C 1
ATOM 652 O O . ILE A 1 91 ? 17.733 -7.057 -13.182 1.00 67.69 91 ILE A O 1
ATOM 656 N N . PRO A 1 92 ? 17.766 -8.770 -14.642 1.00 67.31 92 PRO A N 1
ATOM 657 C CA . PRO A 1 92 ? 19.211 -8.739 -14.830 1.00 67.31 92 PRO A CA 1
ATOM 658 C C . PRO A 1 92 ? 19.663 -7.398 -15.417 1.00 67.31 92 PRO A C 1
ATOM 660 O O . PRO A 1 92 ? 19.020 -6.849 -16.317 1.00 67.31 92 PRO A O 1
ATOM 663 N N . SER A 1 93 ? 20.800 -6.887 -14.945 1.00 55.84 93 SER A N 1
ATOM 664 C CA . SER A 1 93 ? 21.418 -5.685 -15.504 1.00 55.84 93 SER A CA 1
ATOM 665 C C . SER A 1 93 ? 21.688 -5.877 -17.001 1.00 55.84 93 SER A C 1
ATOM 667 O O . SER A 1 93 ? 22.421 -6.791 -17.374 1.00 55.84 93 SER A O 1
ATOM 669 N N . GLY A 1 94 ? 21.098 -5.028 -17.847 1.00 56.84 94 GLY A N 1
ATOM 670 C CA . GLY A 1 94 ? 21.236 -5.088 -19.309 1.00 56.84 94 GLY A CA 1
ATOM 671 C C . GLY A 1 94 ? 19.964 -5.474 -20.072 1.00 56.84 94 GLY A C 1
ATOM 672 O O . GLY A 1 94 ? 19.950 -5.383 -21.296 1.00 56.84 94 GLY A O 1
ATOM 673 N N . VAL A 1 95 ? 18.879 -5.854 -19.387 1.00 64.56 95 VAL A N 1
ATOM 674 C CA . VAL A 1 95 ? 17.572 -6.073 -20.031 1.00 64.56 95 VAL A CA 1
ATOM 675 C C . VAL A 1 95 ? 16.792 -4.758 -20.104 1.00 64.56 95 VAL A C 1
ATOM 677 O O . VAL A 1 95 ? 16.644 -4.056 -19.103 1.00 64.56 95 VAL A O 1
ATOM 680 N N . ALA A 1 96 ? 16.273 -4.429 -21.290 1.00 66.19 96 ALA A N 1
ATOM 681 C CA . ALA A 1 96 ? 15.440 -3.248 -21.489 1.00 66.19 96 ALA A CA 1
ATOM 682 C C . ALA A 1 96 ? 14.140 -3.354 -20.673 1.00 66.19 96 ALA A C 1
ATOM 684 O O . ALA A 1 96 ? 13.362 -4.300 -20.828 1.00 66.19 96 ALA A O 1
ATOM 685 N N . LYS A 1 97 ? 13.908 -2.367 -19.805 1.00 76.69 97 LYS A N 1
ATOM 686 C CA . LYS A 1 97 ? 12.636 -2.182 -19.096 1.00 76.69 97 LYS A CA 1
ATOM 687 C C . LYS A 1 97 ? 11.574 -1.618 -20.042 1.00 76.69 97 LYS A C 1
ATOM 689 O O . LYS A 1 97 ? 11.890 -1.105 -21.114 1.00 76.69 97 LYS A O 1
ATOM 694 N N . GLY A 1 98 ? 10.311 -1.713 -19.634 1.00 80.12 98 GLY A N 1
ATOM 695 C CA . GLY A 1 98 ? 9.205 -1.064 -20.343 1.00 80.12 98 GLY A CA 1
ATOM 696 C C . GLY A 1 98 ? 8.306 -1.999 -21.141 1.00 80.12 98 GLY A C 1
ATOM 697 O O . GLY A 1 98 ? 7.544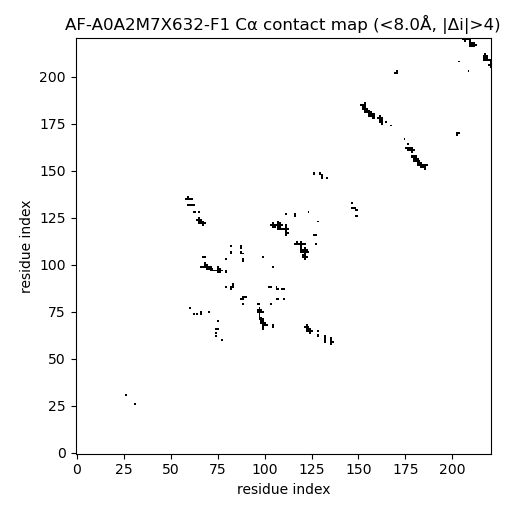 -1.522 -21.974 1.00 80.12 98 GLY A O 1
ATOM 698 N N . TYR A 1 99 ? 8.355 -3.312 -20.887 1.00 86.06 99 TYR A N 1
ATOM 699 C CA . TYR A 1 99 ? 7.368 -4.275 -21.390 1.00 86.06 99 TYR A CA 1
ATOM 700 C C . TYR A 1 99 ? 6.764 -5.113 -20.267 1.00 86.06 99 TYR A C 1
ATOM 702 O O . TYR A 1 99 ? 7.480 -5.756 -19.498 1.00 86.06 99 TYR A O 1
ATOM 710 N N . PHE A 1 100 ? 5.436 -5.140 -20.194 1.00 86.88 100 PHE A N 1
ATOM 711 C CA . PHE A 1 100 ? 4.716 -5.877 -19.171 1.00 86.88 100 PHE A CA 1
ATOM 712 C C . PHE A 1 100 ? 4.503 -7.311 -19.659 1.00 86.88 100 PHE A C 1
ATOM 714 O O . PHE A 1 100 ? 3.571 -7.611 -20.406 1.00 86.88 100 PHE A O 1
ATOM 721 N N . GLY A 1 101 ? 5.384 -8.209 -19.223 1.00 86.06 101 GLY A N 1
ATOM 722 C CA . GLY A 1 101 ? 5.304 -9.641 -19.513 1.00 86.06 101 GLY A CA 1
ATOM 723 C C . GLY A 1 101 ? 4.815 -10.480 -18.331 1.00 86.06 101 GLY A C 1
ATOM 724 O O . GLY A 1 101 ? 4.440 -9.969 -17.274 1.00 86.06 101 GLY A O 1
ATOM 725 N N . ASN A 1 102 ? 4.891 -11.803 -18.485 1.00 86.75 102 ASN A N 1
ATOM 726 C CA . ASN A 1 102 ? 4.508 -12.760 -17.440 1.00 86.75 102 ASN A CA 1
ATOM 727 C C . ASN A 1 102 ? 5.332 -12.606 -16.152 1.00 86.75 102 ASN A C 1
ATOM 729 O O . ASN A 1 102 ? 4.789 -12.761 -15.061 1.00 86.75 102 ASN A O 1
ATOM 733 N N . LEU A 1 103 ? 6.616 -12.246 -16.266 1.00 86.75 103 LEU A N 1
ATOM 734 C CA . LEU A 1 103 ? 7.489 -11.994 -15.116 1.00 86.75 103 LEU A CA 1
ATOM 735 C C . LEU A 1 103 ? 6.971 -10.812 -14.276 1.00 86.75 103 LEU A C 1
ATOM 737 O O . LEU A 1 103 ? 6.809 -10.925 -13.063 1.00 86.75 103 LEU A O 1
ATOM 741 N N . THR A 1 104 ? 6.637 -9.699 -14.936 1.00 87.62 104 THR A N 1
ATOM 742 C CA . THR A 1 104 ? 6.077 -8.504 -14.288 1.00 87.62 104 THR A CA 1
ATOM 743 C C . THR A 1 104 ? 4.693 -8.784 -13.707 1.00 87.62 104 THR A C 1
ATOM 745 O O . THR A 1 104 ? 4.428 -8.379 -12.578 1.00 87.62 104 THR A O 1
ATOM 748 N N . LYS A 1 105 ? 3.845 -9.552 -14.409 1.00 86.75 105 LYS A N 1
ATOM 749 C CA . LYS A 1 105 ? 2.549 -10.010 -13.878 1.00 86.75 105 LYS A CA 1
ATOM 750 C C . LYS A 1 105 ? 2.716 -10.795 -12.580 1.00 86.75 105 LYS A C 1
ATOM 752 O O . LYS A 1 105 ? 2.043 -10.501 -11.598 1.00 86.75 105 LYS A O 1
ATOM 757 N N . ALA A 1 106 ? 3.603 -11.789 -12.570 1.00 86.12 106 ALA A N 1
ATOM 758 C CA . ALA A 1 106 ? 3.814 -12.648 -11.410 1.00 86.12 106 ALA A CA 1
ATOM 759 C C . ALA A 1 106 ? 4.365 -11.862 -10.211 1.00 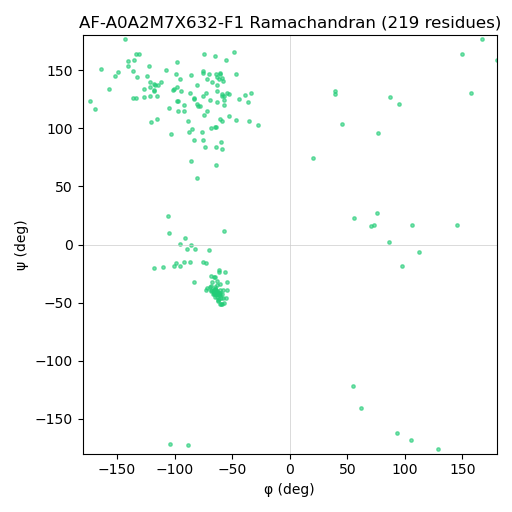86.12 106 ALA A C 1
ATOM 761 O O . ALA A 1 106 ? 3.899 -12.045 -9.087 1.00 86.12 106 ALA A O 1
ATOM 762 N N . ALA A 1 107 ? 5.314 -10.953 -10.446 1.00 84.81 107 ALA A N 1
ATOM 763 C CA . ALA A 1 107 ? 5.822 -10.068 -9.402 1.00 84.81 107 ALA A CA 1
ATOM 764 C C . ALA A 1 107 ? 4.734 -9.126 -8.868 1.00 84.81 107 ALA A C 1
ATOM 766 O O . ALA A 1 107 ? 4.621 -8.946 -7.656 1.00 84.81 107 ALA A O 1
ATOM 767 N N . LEU A 1 108 ? 3.888 -8.582 -9.748 1.00 86.75 108 LEU A N 1
ATOM 768 C CA . LEU A 1 108 ? 2.785 -7.722 -9.337 1.00 86.75 108 LEU A CA 1
ATOM 769 C C . LEU A 1 108 ? 1.721 -8.484 -8.539 1.00 86.75 108 LEU A C 1
ATOM 771 O O . LEU A 1 108 ? 1.228 -7.966 -7.546 1.00 86.75 108 LEU A O 1
ATOM 775 N N . ALA A 1 109 ? 1.398 -9.717 -8.927 1.00 80.12 109 ALA A N 1
ATOM 776 C CA . ALA A 1 109 ? 0.490 -10.583 -8.179 1.00 80.12 109 ALA A CA 1
ATOM 777 C C . ALA A 1 109 ? 1.014 -10.846 -6.757 1.00 80.12 109 ALA A C 1
ATOM 779 O O . ALA A 1 109 ? 0.282 -10.688 -5.781 1.00 80.12 109 ALA A O 1
ATOM 780 N N . LYS A 1 110 ? 2.310 -11.164 -6.621 1.00 83.56 110 LYS A N 1
ATOM 781 C CA . LYS A 1 110 ? 2.959 -11.321 -5.309 1.00 83.56 110 LYS A CA 1
ATOM 782 C C . LYS A 1 110 ? 2.903 -10.034 -4.492 1.00 83.56 110 LYS A C 1
ATOM 784 O O . LYS A 1 110 ? 2.588 -10.082 -3.307 1.00 83.56 110 LYS A O 1
ATOM 789 N N . TYR A 1 111 ? 3.162 -8.894 -5.129 1.00 85.19 111 TYR A N 1
ATOM 790 C CA . TYR A 1 111 ? 3.058 -7.595 -4.475 1.00 85.19 111 TYR A CA 1
ATOM 791 C C . TYR A 1 111 ? 1.641 -7.347 -3.960 1.00 85.19 111 TYR A C 1
ATOM 793 O O . TYR A 1 111 ? 1.464 -7.080 -2.776 1.00 85.19 111 TYR A O 1
ATOM 801 N N . GLN A 1 112 ? 0.632 -7.517 -4.814 1.00 84.56 112 GLN A N 1
ATOM 802 C CA . GLN A 1 112 ? -0.776 -7.352 -4.460 1.00 84.56 112 GLN A CA 1
ATOM 803 C C . GLN A 1 112 ? -1.167 -8.228 -3.270 1.00 84.56 112 GLN A C 1
ATOM 805 O O . GLN A 1 112 ? -1.744 -7.717 -2.315 1.00 84.56 112 GLN A O 1
ATOM 810 N N . ALA A 1 113 ? -0.775 -9.505 -3.276 1.00 80.69 113 ALA A N 1
ATOM 811 C CA . ALA A 1 113 ? -0.999 -10.401 -2.146 1.00 80.69 113 ALA A CA 1
ATOM 812 C C . ALA A 1 113 ? -0.291 -9.912 -0.868 1.00 80.69 113 ALA A C 1
ATOM 814 O O . ALA A 1 113 ? -0.891 -9.932 0.203 1.00 80.69 113 ALA A O 1
ATOM 815 N N . SER A 1 114 ? 0.949 -9.417 -0.978 1.00 80.56 114 SER A N 1
ATOM 816 C CA . SER A 1 114 ? 1.726 -8.924 0.171 1.00 80.56 114 SER A CA 1
ATOM 817 C C . SER A 1 114 ? 1.133 -7.677 0.833 1.00 80.56 114 SER A C 1
ATOM 819 O O . SER A 1 114 ? 1.314 -7.484 2.031 1.00 80.56 114 SER A O 1
ATOM 821 N N . VAL A 1 115 ? 0.404 -6.849 0.076 1.00 78.00 115 VAL A N 1
ATOM 822 C CA . VAL A 1 115 ? -0.235 -5.622 0.581 1.00 78.00 115 VAL A CA 1
ATOM 823 C C . VAL A 1 115 ? -1.753 -5.756 0.760 1.00 78.00 115 VAL A C 1
ATOM 825 O O . VAL A 1 115 ? -2.439 -4.763 0.982 1.00 78.00 115 VAL A O 1
ATOM 828 N N . GLY A 1 116 ? -2.300 -6.971 0.647 1.00 76.44 116 GLY A N 1
ATOM 829 C CA . GLY A 1 116 ? -3.729 -7.238 0.845 1.00 76.44 116 GLY A CA 1
ATOM 830 C C . GLY A 1 116 ? -4.652 -6.754 -0.284 1.00 76.44 116 GLY A C 1
ATOM 831 O O . GLY A 1 116 ? -5.863 -6.657 -0.092 1.00 76.44 116 GLY A O 1
ATOM 832 N N . ILE A 1 117 ? -4.119 -6.461 -1.473 1.00 75.69 117 ILE A N 1
ATOM 833 C CA . ILE A 1 117 ? -4.920 -6.093 -2.646 1.00 75.69 117 ILE A CA 1
ATOM 834 C C . ILE A 1 117 ? -5.496 -7.361 -3.287 1.00 75.69 117 ILE A C 1
ATOM 836 O O . ILE A 1 117 ? -4.761 -8.216 -3.781 1.00 75.69 117 ILE A O 1
ATOM 840 N N . SER A 1 118 ? -6.829 -7.441 -3.340 1.00 71.25 118 SER A N 1
ATOM 841 C CA . SER A 1 118 ? -7.571 -8.535 -3.973 1.00 71.25 118 SER A CA 1
ATOM 842 C C . SER A 1 118 ? -8.418 -8.041 -5.161 1.00 71.25 118 SER A C 1
ATOM 844 O O . SER A 1 118 ? -9.071 -6.991 -5.051 1.00 71.25 118 SER A O 1
ATOM 846 N N . PRO A 1 119 ? -8.447 -8.777 -6.292 1.00 77.56 119 PRO A N 1
ATOM 847 C CA . PRO A 1 119 ? -7.742 -10.039 -6.548 1.00 77.56 119 PRO A CA 1
ATOM 848 C C . PRO A 1 119 ? -6.260 -9.838 -6.923 1.00 77.56 119 PRO A C 1
ATOM 850 O O . PRO A 1 119 ? -5.922 -8.980 -7.738 1.00 77.56 119 PRO A O 1
ATOM 853 N N . ALA A 1 120 ? -5.374 -10.670 -6.366 1.00 81.38 120 ALA A N 1
ATOM 854 C CA . ALA A 1 120 ? -3.924 -10.634 -6.595 1.00 81.38 120 ALA A CA 1
ATOM 855 C C . ALA A 1 120 ? -3.524 -11.327 -7.913 1.00 81.38 120 ALA A C 1
ATOM 857 O O . ALA A 1 120 ? -2.766 -12.294 -7.936 1.00 81.38 120 ALA A O 1
ATOM 858 N N . VAL A 1 121 ? -4.092 -10.869 -9.030 1.00 79.69 121 VAL A N 1
ATOM 859 C CA . VAL A 1 121 ? -3.941 -11.504 -10.355 1.00 79.69 121 VAL A CA 1
ATOM 860 C C . VAL A 1 121 ? -2.827 -10.891 -11.205 1.00 79.69 121 VAL A C 1
ATOM 862 O O . VAL A 1 121 ? -2.604 -11.323 -12.338 1.00 79.69 121 VAL A O 1
ATOM 865 N N . GLY A 1 122 ? -2.120 -9.887 -10.683 1.00 81.75 122 GLY A N 1
ATOM 866 C CA . GLY A 1 122 ? -1.044 -9.204 -11.396 1.00 81.75 122 GLY A CA 1
ATOM 867 C C . GLY A 1 122 ? -1.543 -8.235 -12.467 1.00 81.75 122 GLY A C 1
ATOM 868 O O . GLY A 1 122 ? -0.840 -7.991 -13.442 1.00 81.75 122 GLY A O 1
ATOM 869 N N . TYR A 1 123 ? -2.754 -7.698 -12.299 1.00 83.31 123 TYR A N 1
ATOM 870 C CA . TYR A 1 123 ? -3.295 -6.599 -13.104 1.00 83.31 123 TYR A CA 1
ATOM 871 C C . TYR A 1 123 ? -3.083 -5.268 -12.381 1.00 83.31 123 TYR A C 1
ATOM 873 O O . TYR A 1 123 ? -3.548 -5.113 -11.251 1.00 83.31 123 TYR A O 1
ATOM 881 N N . PHE A 1 124 ? -2.418 -4.298 -13.009 1.00 81.06 124 PHE A N 1
ATOM 882 C CA . PHE A 1 124 ? -2.204 -2.973 -12.427 1.00 81.06 124 PHE A CA 1
ATOM 883 C C . PHE A 1 124 ? -3.408 -2.070 -12.714 1.00 81.06 124 PHE A C 1
ATOM 885 O O . PHE A 1 124 ? -3.359 -1.176 -13.554 1.00 81.06 124 PHE A O 1
ATOM 892 N N . GLY A 1 125 ? -4.520 -2.357 -12.045 1.00 81.19 125 GLY A N 1
ATOM 893 C CA . GLY A 1 125 ? -5.757 -1.591 -12.175 1.00 81.19 125 GLY A CA 1
ATOM 894 C C . GLY A 1 125 ? -5.853 -0.404 -11.211 1.00 81.19 125 GLY A C 1
ATOM 895 O O . GLY A 1 125 ? -4.920 -0.143 -10.441 1.00 81.19 125 GLY A O 1
ATOM 896 N N . PRO A 1 126 ? -7.024 0.257 -11.154 1.00 76.69 126 PRO A N 1
ATOM 897 C CA . PRO A 1 126 ? -7.252 1.443 -10.329 1.00 76.69 126 PRO A CA 1
ATOM 898 C C . PRO A 1 126 ? -6.909 1.249 -8.849 1.00 76.69 126 PRO A C 1
ATOM 900 O O . PRO A 1 126 ? -6.301 2.126 -8.243 1.00 76.69 126 PRO A O 1
ATOM 903 N N . LYS A 1 127 ? -7.216 0.074 -8.279 1.00 74.50 127 LYS A N 1
ATOM 904 C CA . LYS A 1 127 ? -6.897 -0.256 -6.878 1.00 74.50 127 LYS A CA 1
ATOM 905 C C . LYS A 1 127 ? -5.393 -0.258 -6.606 1.00 74.50 127 LYS A C 1
ATOM 907 O O . LYS A 1 127 ? -4.935 0.346 -5.642 1.00 74.50 127 LYS A O 1
ATOM 912 N N . THR A 1 128 ? -4.619 -0.935 -7.453 1.00 79.88 128 THR A N 1
ATOM 913 C CA . THR A 1 128 ? -3.162 -1.023 -7.288 1.00 79.88 128 THR A CA 1
ATOM 914 C C . THR A 1 128 ? -2.486 0.301 -7.604 1.00 79.88 128 THR A C 1
ATOM 916 O O . THR A 1 128 ? -1.584 0.694 -6.872 1.00 79.88 128 THR A O 1
ATOM 919 N N . ARG A 1 129 ? -2.971 1.032 -8.613 1.00 85.06 129 ARG A N 1
ATOM 920 C CA . ARG A 1 129 ? -2.519 2.395 -8.907 1.00 85.06 129 ARG A CA 1
ATOM 921 C C . ARG A 1 129 ? -2.727 3.334 -7.722 1.00 85.06 129 ARG A C 1
ATOM 923 O O . ARG A 1 129 ? -1.780 4.002 -7.328 1.00 85.06 129 ARG A O 1
ATOM 930 N N . ALA A 1 130 ? -3.933 3.381 -7.156 1.00 76.88 130 ALA A N 1
ATOM 931 C CA . ALA A 1 130 ? -4.240 4.261 -6.029 1.00 76.88 130 ALA A CA 1
ATOM 932 C C . ALA A 1 130 ? -3.320 3.972 -4.836 1.00 76.88 130 ALA A C 1
ATOM 934 O O . ALA A 1 130 ? -2.716 4.888 -4.283 1.00 76.88 130 ALA A O 1
ATOM 935 N N . TYR A 1 131 ? -3.140 2.688 -4.511 1.00 77.94 131 TYR A N 1
ATOM 936 C CA . TYR A 1 131 ? -2.236 2.271 -3.446 1.00 77.94 131 TYR A CA 1
ATOM 937 C C . TYR A 1 131 ? -0.792 2.705 -3.723 1.00 77.94 131 TYR A C 1
ATOM 939 O O . TYR A 1 131 ? -0.181 3.368 -2.892 1.00 77.94 131 TYR A O 1
ATOM 947 N N . VAL A 1 132 ? -0.252 2.405 -4.907 1.00 76.25 132 VAL A N 1
ATOM 948 C CA . VAL A 1 132 ? 1.139 2.744 -5.248 1.00 76.25 132 VAL A CA 1
ATOM 949 C C . VAL A 1 132 ? 1.365 4.259 -5.303 1.00 76.25 132 VAL A C 1
ATOM 951 O O . VAL A 1 132 ? 2.379 4.726 -4.792 1.00 76.25 132 VAL A O 1
ATOM 954 N N . ASN A 1 133 ? 0.414 5.037 -5.825 1.00 77.88 133 ASN A N 1
ATOM 955 C CA . ASN A 1 133 ? 0.490 6.501 -5.818 1.00 77.88 133 ASN A CA 1
ATOM 956 C C . ASN A 1 133 ? 0.442 7.067 -4.385 1.00 77.88 133 ASN A C 1
ATOM 958 O O . ASN A 1 133 ? 1.157 8.021 -4.088 1.00 77.88 133 ASN A O 1
ATOM 962 N N . SER A 1 134 ? -0.333 6.460 -3.475 1.00 74.75 134 SER A N 1
ATOM 963 C CA . SER A 1 134 ? -0.382 6.891 -2.066 1.00 74.75 134 SER A CA 1
ATOM 964 C C . SER A 1 134 ? 0.943 6.691 -1.321 1.00 74.75 134 SER A C 1
ATOM 966 O O . SER A 1 134 ? 1.256 7.451 -0.415 1.00 74.75 134 SER A O 1
ATOM 968 N N . LEU A 1 135 ? 1.761 5.713 -1.731 1.00 69.69 135 LEU A N 1
ATOM 969 C CA . LEU A 1 135 ? 3.085 5.473 -1.140 1.00 69.69 135 LEU A CA 1
ATOM 970 C C . LEU A 1 135 ? 4.123 6.526 -1.540 1.00 69.69 135 LEU A C 1
ATOM 972 O O . LEU A 1 135 ? 5.205 6.578 -0.957 1.00 69.69 135 LEU A O 1
ATOM 976 N N . ALA A 1 136 ? 3.829 7.301 -2.577 1.00 60.16 136 ALA A N 1
ATOM 977 C CA . ALA A 1 136 ? 4.778 8.180 -3.225 1.00 60.16 136 ALA A CA 1
ATOM 978 C C . ALA A 1 136 ? 4.611 9.650 -2.777 1.00 60.16 136 ALA A C 1
ATOM 980 O O . ALA A 1 136 ? 5.546 10.441 -2.874 1.00 60.16 136 ALA A O 1
ATOM 981 N N . ALA A 1 137 ? 3.463 10.001 -2.194 1.00 48.72 137 ALA A N 1
ATOM 982 C CA . ALA A 1 137 ? 3.259 11.275 -1.516 1.00 48.72 137 ALA A CA 1
ATOM 983 C C . ALA A 1 137 ? 3.678 11.167 -0.034 1.00 48.72 137 ALA A C 1
ATOM 985 O O . ALA A 1 137 ? 2.976 10.568 0.777 1.00 48.72 137 ALA A O 1
ATOM 986 N N . ALA A 1 138 ? 4.823 11.749 0.334 1.00 39.97 138 ALA A N 1
ATOM 987 C CA . ALA A 1 138 ? 5.129 12.051 1.736 1.00 39.97 138 ALA A CA 1
ATOM 988 C C . ALA A 1 138 ? 4.319 13.289 2.194 1.00 39.97 138 ALA A C 1
ATOM 990 O O . ALA A 1 138 ? 4.016 14.153 1.368 1.00 39.97 138 ALA A O 1
ATOM 991 N N . PRO A 1 139 ? 3.939 13.388 3.481 1.00 42.09 139 PRO A N 1
ATOM 992 C CA . PRO A 1 139 ? 2.829 14.221 3.925 1.00 42.09 139 PRO A CA 1
ATOM 993 C C . PRO A 1 139 ? 3.255 15.680 4.115 1.00 42.09 139 PRO A C 1
ATOM 995 O O . PRO A 1 139 ? 4.163 15.976 4.889 1.00 42.09 139 PRO A O 1
ATOM 998 N N . THR A 1 140 ? 2.548 16.611 3.481 1.00 33.12 140 THR A N 1
ATOM 999 C CA . THR A 1 140 ? 2.461 17.989 3.973 1.00 33.12 140 THR A CA 1
ATOM 1000 C C . THR A 1 140 ? 1.236 18.089 4.875 1.00 33.12 140 THR A C 1
ATOM 1002 O O . THR A 1 140 ? 0.110 17.860 4.442 1.00 33.12 140 THR A O 1
ATOM 1005 N N . THR A 1 141 ? 1.508 18.355 6.149 1.00 41.91 141 THR A N 1
ATOM 1006 C CA . THR A 1 141 ? 0.614 18.471 7.304 1.00 41.91 141 THR A CA 1
ATOM 1007 C C . THR A 1 141 ? -0.716 19.166 7.012 1.00 41.91 141 THR A C 1
ATOM 1009 O O . THR A 1 141 ? -0.721 20.301 6.546 1.00 41.91 141 THR A O 1
ATOM 1012 N N . GLY A 1 142 ? -1.824 18.516 7.392 1.00 40.38 142 GLY A N 1
ATOM 1013 C CA . GLY A 1 142 ? -3.113 19.193 7.545 1.00 40.38 142 GLY A CA 1
ATOM 1014 C C . GLY A 1 142 ? -4.380 18.419 7.194 1.00 40.38 142 GLY A C 1
ATOM 1015 O O . GLY A 1 142 ? -5.377 19.079 7.005 1.00 40.38 142 GLY A O 1
ATOM 1016 N N . GLU A 1 143 ? -4.377 17.087 7.088 1.00 38.28 143 GLU A N 1
ATOM 1017 C CA . GLU A 1 143 ? -5.582 16.233 7.107 1.00 38.28 143 GLU A CA 1
ATOM 1018 C C . GLU A 1 143 ? -5.115 14.767 7.117 1.00 38.28 143 GLU A C 1
ATOM 1020 O O . GLU A 1 143 ? -4.306 14.350 6.285 1.00 38.28 143 GLU A O 1
ATOM 1025 N N . THR A 1 144 ? -5.537 13.981 8.111 1.00 32.56 144 THR A N 1
ATOM 1026 C CA . THR A 1 144 ? -5.076 12.597 8.311 1.00 32.56 144 THR A CA 1
ATOM 1027 C C . THR A 1 144 ? -5.691 11.663 7.264 1.00 32.56 144 THR A C 1
ATOM 1029 O O . THR A 1 144 ? -6.689 10.990 7.512 1.00 32.56 144 THR A O 1
ATOM 1032 N N . THR A 1 145 ? -5.073 11.597 6.086 1.00 34.59 145 THR A N 1
ATOM 1033 C CA . THR A 1 145 ? -5.369 10.607 5.043 1.00 34.59 145 THR A CA 1
ATOM 1034 C C . THR A 1 145 ? -4.615 9.307 5.334 1.00 34.59 145 THR A C 1
ATOM 1036 O O . THR A 1 145 ? -3.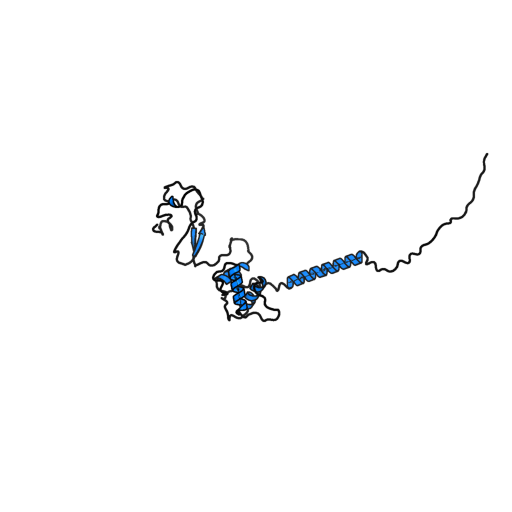475 9.088 4.931 1.00 34.59 145 THR A O 1
ATOM 1039 N N . THR A 1 146 ? -5.261 8.413 6.082 1.00 34.56 146 THR A N 1
ATOM 1040 C CA . THR A 1 146 ? -4.903 6.986 6.078 1.00 34.56 146 THR A CA 1
ATOM 1041 C C . THR A 1 146 ? -5.151 6.417 4.671 1.00 34.56 146 THR A C 1
ATOM 1043 O O . THR A 1 146 ? -6.094 6.856 4.010 1.00 34.56 146 THR A O 1
ATOM 1046 N N . PRO A 1 147 ? -4.326 5.478 4.163 1.00 40.97 147 PRO A N 1
ATOM 1047 C CA . PRO A 1 147 ? -4.447 4.992 2.792 1.00 40.97 147 PRO A CA 1
ATOM 1048 C C . PRO A 1 147 ? -5.781 4.263 2.593 1.00 40.97 147 PRO A C 1
ATOM 1050 O O . PRO A 1 147 ? -5.955 3.107 2.979 1.00 40.97 147 PRO A O 1
ATOM 1053 N N . ILE A 1 148 ? -6.729 4.967 1.975 1.00 43.59 148 ILE A N 1
ATOM 1054 C CA . ILE A 1 148 ? -7.990 4.421 1.489 1.00 43.59 148 ILE A CA 1
ATOM 1055 C C . ILE A 1 148 ? -7.723 3.603 0.222 1.00 43.59 148 ILE A C 1
ATOM 1057 O O . ILE A 1 148 ? -7.390 4.113 -0.846 1.00 43.59 148 ILE A O 1
ATOM 1061 N N . VAL A 1 149 ? -7.901 2.291 0.336 1.00 36.97 149 VAL A N 1
ATOM 1062 C CA . VAL A 1 149 ? -8.308 1.459 -0.799 1.00 36.97 149 VAL A CA 1
ATOM 1063 C C . VAL A 1 149 ? -9.598 2.082 -1.355 1.00 36.97 149 VAL A C 1
ATOM 1065 O O . VAL A 1 149 ? -10.505 2.307 -0.555 1.00 36.97 149 VAL A O 1
ATOM 1068 N N . PRO A 1 150 ? -9.763 2.354 -2.667 1.00 45.47 150 PRO A N 1
ATOM 1069 C CA . PRO A 1 150 ? -11.099 2.579 -3.188 1.00 45.47 150 PRO A CA 1
ATOM 1070 C C . PRO A 1 150 ? -11.833 1.236 -3.114 1.00 45.47 150 PRO A C 1
ATOM 1072 O O . PRO A 1 150 ? -11.593 0.290 -3.877 1.00 45.47 150 PRO A O 1
ATOM 1075 N N . THR A 1 151 ? -12.642 1.170 -2.064 1.00 52.91 151 THR A N 1
ATOM 1076 C CA . THR A 1 151 ? -13.658 0.193 -1.701 1.00 52.91 151 THR A CA 1
ATOM 1077 C C . THR A 1 151 ? -14.575 -0.086 -2.898 1.00 52.91 151 THR A C 1
ATOM 1079 O O . THR A 1 151 ? -14.628 0.669 -3.870 1.00 52.91 151 THR A O 1
ATOM 1082 N N . SER A 1 152 ? -15.363 -1.161 -2.815 1.00 56.25 152 SER A N 1
ATOM 1083 C CA . SER A 1 152 ? -16.746 -1.097 -3.322 1.00 56.25 152 SER A CA 1
ATOM 1084 C C . SER A 1 152 ? -17.280 0.324 -3.094 1.00 56.25 152 SER A C 1
ATOM 1086 O O . SER A 1 152 ? -17.041 0.827 -2.009 1.00 56.25 152 SER A O 1
ATOM 1088 N N . GLY A 1 153 ? -17.872 0.994 -4.085 1.00 70.50 153 GLY A N 1
ATOM 1089 C CA . GLY A 1 153 ? -17.929 2.465 -4.209 1.00 70.50 153 GLY A CA 1
ATOM 1090 C C . GLY A 1 153 ? -18.536 3.308 -3.069 1.00 70.50 153 GLY A C 1
ATOM 1091 O O . GLY A 1 153 ? -18.745 4.495 -3.273 1.00 70.50 153 GLY A O 1
ATOM 1092 N N . LEU A 1 154 ? -18.786 2.740 -1.891 1.00 78.50 154 LEU A N 1
ATOM 1093 C CA . LEU A 1 154 ? -19.168 3.380 -0.643 1.00 78.50 154 LEU A CA 1
ATOM 1094 C C . LEU A 1 154 ? -17.975 3.497 0.327 1.00 78.50 154 LEU A C 1
ATOM 1096 O O . LEU A 1 154 ? -17.256 2.532 0.596 1.00 78.50 154 LEU A O 1
ATOM 1100 N N . THR A 1 155 ? -17.800 4.674 0.912 1.00 81.75 155 THR A N 1
ATOM 1101 C CA . THR A 1 155 ? -16.870 4.963 2.008 1.00 81.75 155 THR A CA 1
ATOM 1102 C C . THR A 1 155 ? -17.647 5.282 3.277 1.00 81.75 155 THR A C 1
ATOM 1104 O O . THR A 1 155 ? -18.656 5.975 3.219 1.00 81.75 155 THR A O 1
ATOM 1107 N N . PHE A 1 156 ? -17.173 4.788 4.421 1.00 85.94 156 PHE A N 1
ATOM 1108 C CA . PHE A 1 156 ? -17.803 4.986 5.728 1.00 85.94 156 PHE A CA 1
ATOM 1109 C C . PHE A 1 156 ? -16.851 5.742 6.654 1.00 85.94 156 PHE A C 1
ATOM 1111 O O . PHE A 1 156 ? -15.664 5.417 6.708 1.00 85.94 156 PHE A O 1
ATOM 1118 N N . ALA A 1 157 ? -17.368 6.701 7.413 1.00 85.00 157 ALA A N 1
ATOM 1119 C CA . ALA A 1 157 ? -16.633 7.380 8.477 1.00 85.00 157 ALA A CA 1
ATOM 1120 C C . ALA A 1 157 ? -17.547 7.611 9.684 1.00 85.00 157 ALA A C 1
ATOM 1122 O O . ALA A 1 157 ? -18.765 7.619 9.549 1.00 85.00 157 ALA A O 1
ATOM 1123 N N . LEU A 1 158 ? -16.986 7.790 10.881 1.00 88.06 158 LEU A N 1
ATOM 1124 C CA . LEU A 1 158 ? -17.794 8.228 12.021 1.00 88.06 158 LEU A CA 1
ATOM 1125 C C . LEU A 1 158 ? -18.271 9.661 11.781 1.00 88.06 158 LEU A C 1
ATOM 1127 O O . LEU A 1 158 ? -17.511 10.496 11.287 1.00 88.06 158 LEU A O 1
ATOM 1131 N N . ALA A 1 159 ? -19.520 9.944 12.140 1.00 85.38 159 ALA A N 1
ATOM 1132 C CA . ALA A 1 159 ? -20.007 11.313 12.125 1.00 85.38 159 ALA A CA 1
ATOM 1133 C C . ALA A 1 159 ? -19.325 12.104 13.251 1.00 85.38 159 ALA A C 1
ATOM 1135 O O . ALA A 1 159 ? -19.034 11.558 14.320 1.00 85.38 159 ALA A O 1
ATOM 1136 N N . SER A 1 160 ? -19.076 13.394 13.029 1.00 86.50 160 SER A N 1
ATOM 1137 C CA . SER A 1 160 ? -18.444 14.272 14.025 1.00 86.50 160 SER A CA 1
ATOM 1138 C C . SER A 1 160 ? -19.258 14.402 15.316 1.00 86.50 160 SER A C 1
ATOM 1140 O O . SER A 1 160 ? -18.708 14.737 16.358 1.00 86.50 160 SER A O 1
ATOM 1142 N N . ASP A 1 161 ? -20.560 14.131 15.249 1.00 88.94 161 ASP A N 1
ATOM 1143 C CA . ASP A 1 161 ? -21.521 14.157 16.350 1.00 88.94 161 ASP A CA 1
ATOM 1144 C C . ASP A 1 161 ? -21.924 12.744 16.820 1.00 88.94 161 ASP A C 1
ATOM 1146 O O . ASP A 1 161 ? -23.008 12.540 17.374 1.00 88.94 161 ASP A O 1
ATOM 1150 N N . ASN A 1 162 ? -21.066 11.745 16.591 1.00 90.19 162 ASN A N 1
ATOM 1151 C CA . ASN A 1 162 ? -21.290 10.391 17.080 1.00 90.19 162 ASN A CA 1
ATOM 1152 C C . ASN A 1 162 ? -21.407 10.364 18.621 1.00 90.19 162 ASN A C 1
ATOM 1154 O O . ASN A 1 162 ? -20.519 10.886 19.301 1.00 90.19 162 ASN A O 1
ATOM 1158 N N . PRO A 1 163 ? -22.455 9.736 19.193 1.00 87.69 163 PRO A N 1
ATOM 1159 C CA . PRO A 1 163 ? -22.659 9.704 20.638 1.00 87.69 163 PRO A CA 1
ATOM 1160 C C . PRO A 1 163 ? -21.504 9.011 21.370 1.00 87.69 163 PRO A C 1
ATOM 1162 O O . PRO A 1 163 ? -20.958 8.004 20.912 1.00 87.69 163 PRO A O 1
ATOM 1165 N N . THR A 1 164 ? -21.158 9.534 22.546 1.00 85.88 164 THR A N 1
ATOM 1166 C CA . THR A 1 164 ? -20.190 8.908 23.454 1.00 85.88 164 THR A CA 1
ATOM 1167 C C . THR A 1 164 ? -20.715 7.558 23.944 1.00 85.88 164 THR A C 1
ATOM 1169 O O . THR A 1 164 ? -21.915 7.385 24.158 1.00 85.88 164 THR A O 1
ATOM 1172 N N . ALA A 1 165 ? -19.814 6.598 24.161 1.00 82.06 165 ALA A N 1
ATOM 1173 C CA . ALA A 1 165 ? -20.175 5.290 24.694 1.00 82.06 165 ALA A CA 1
ATOM 1174 C C . ALA A 1 165 ? -20.888 5.416 26.053 1.00 82.06 165 ALA A C 1
ATOM 1176 O O . ALA A 1 165 ? -20.370 6.038 26.982 1.00 82.06 165 ALA A O 1
ATOM 1177 N N . ALA A 1 166 ? -22.058 4.791 26.171 1.00 82.06 166 ALA A N 1
ATOM 1178 C CA . ALA A 1 166 ? -22.872 4.790 27.379 1.00 82.06 166 ALA A CA 1
ATOM 1179 C C . ALA A 1 166 ? -23.495 3.408 27.615 1.00 82.06 166 ALA A C 1
ATOM 1181 O O . ALA A 1 166 ? -23.719 2.637 26.679 1.00 82.06 166 ALA A O 1
ATOM 1182 N N . ALA A 1 167 ? -23.786 3.097 28.878 1.00 83.12 167 ALA A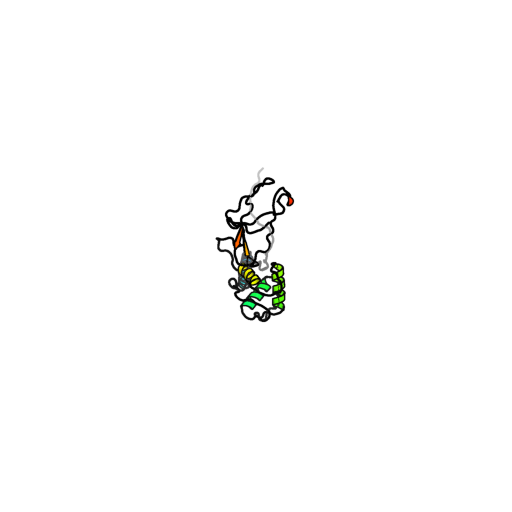 N 1
ATOM 1183 C CA . ALA A 1 167 ? -24.557 1.911 29.226 1.00 83.12 167 ALA A CA 1
ATOM 1184 C C . ALA A 1 167 ? -26.028 2.124 28.845 1.00 83.12 167 ALA A C 1
ATOM 1186 O O . ALA A 1 167 ? -26.626 3.138 29.201 1.00 83.12 167 ALA A O 1
ATOM 1187 N N . ILE A 1 168 ? -26.611 1.156 28.139 1.00 81.44 168 ILE A N 1
ATOM 1188 C CA . ILE A 1 168 ? -28.009 1.198 27.706 1.00 81.44 168 ILE A CA 1
ATOM 1189 C C . ILE A 1 168 ? -28.805 0.238 28.595 1.00 81.44 168 ILE A C 1
ATOM 1191 O O . ILE A 1 168 ? -28.517 -0.963 28.581 1.00 81.44 168 ILE A O 1
ATOM 1195 N N . PRO A 1 169 ? -29.783 0.723 29.379 1.00 83.44 169 PRO A N 1
ATOM 1196 C CA . PRO A 1 169 ? -30.640 -0.145 30.175 1.00 83.44 169 PRO A CA 1
ATOM 1197 C C . PRO A 1 169 ? -31.426 -1.125 29.300 1.00 83.44 169 PRO A C 1
ATOM 1199 O O . PRO A 1 169 ? -31.857 -0.795 28.193 1.00 83.44 169 PRO A O 1
ATOM 1202 N N . LYS A 1 170 ? -31.667 -2.332 29.819 1.00 80.31 170 LYS A N 1
ATOM 1203 C CA . LYS A 1 170 ? -32.503 -3.330 29.144 1.00 80.31 170 LYS A CA 1
ATOM 1204 C C . LYS A 1 170 ? -33.909 -2.769 28.907 1.00 80.31 170 LYS A C 1
ATOM 1206 O O . LYS A 1 170 ? -34.546 -2.292 29.840 1.00 80.31 170 LYS A O 1
ATOM 1211 N N . GLY A 1 171 ? -34.384 -2.850 27.663 1.00 77.44 171 GLY A N 1
ATOM 1212 C CA . GLY A 1 171 ? -35.697 -2.336 27.257 1.00 77.44 171 GLY A CA 1
ATOM 1213 C C . GLY A 1 171 ? -35.728 -0.852 26.874 1.00 77.44 171 GLY A C 1
ATOM 1214 O O . GLY A 1 171 ? -36.798 -0.352 26.538 1.00 77.44 171 GLY A O 1
ATOM 1215 N N . ALA A 1 172 ? -34.592 -0.144 26.889 1.00 82.19 172 ALA A N 1
ATOM 1216 C CA . ALA A 1 172 ? -34.525 1.216 26.360 1.00 82.19 172 ALA A CA 1
ATOM 1217 C C . ALA A 1 172 ? -34.815 1.236 24.846 1.00 82.19 172 ALA A C 1
ATOM 1219 O O . ALA A 1 172 ? -34.309 0.402 24.094 1.00 82.19 172 ALA A O 1
ATOM 1220 N N . ALA A 1 173 ? -35.607 2.212 24.402 1.00 83.06 173 ALA A N 1
ATOM 1221 C CA . ALA A 1 173 ? -35.989 2.403 23.005 1.00 83.06 173 ALA A CA 1
ATOM 1222 C C . ALA A 1 173 ? -35.571 3.796 22.513 1.00 83.06 173 ALA A C 1
ATOM 1224 O O . ALA A 1 173 ? -35.447 4.726 23.306 1.00 83.06 173 ALA A O 1
ATOM 1225 N N . GLY A 1 174 ? -35.340 3.936 21.204 1.00 81.56 174 GLY A N 1
ATOM 1226 C CA . GLY A 1 174 ? -34.989 5.225 20.587 1.00 81.56 174 GLY A CA 1
ATOM 1227 C C . GLY A 1 174 ? -33.588 5.746 20.929 1.00 81.56 174 GLY A C 1
ATOM 1228 O O . GLY A 1 174 ? -33.298 6.920 20.728 1.00 81.56 174 GLY A O 1
ATOM 1229 N N . VAL A 1 175 ? -32.705 4.892 21.451 1.00 86.44 175 VAL A N 1
ATOM 1230 C CA . VAL A 1 175 ? -31.338 5.288 21.801 1.00 86.44 175 VAL A CA 1
ATOM 1231 C C . VAL A 1 175 ? -30.469 5.294 20.545 1.00 86.44 175 VAL A C 1
ATOM 1233 O O . VAL A 1 175 ? -30.295 4.261 19.900 1.00 86.44 175 VAL A O 1
ATOM 1236 N N . THR A 1 176 ? -29.889 6.449 20.215 1.00 88.25 176 THR A N 1
ATOM 1237 C CA . THR A 1 176 ? -28.870 6.538 19.159 1.00 88.25 176 THR A CA 1
ATOM 1238 C C . THR A 1 176 ? -27.543 6.034 19.713 1.00 88.25 176 THR A C 1
ATOM 1240 O O . THR A 1 176 ? -27.027 6.587 20.680 1.00 88.25 176 THR A O 1
ATOM 1243 N N . VAL A 1 177 ? -26.997 4.979 19.108 1.00 85.56 177 VAL A N 1
ATOM 1244 C CA . VAL A 1 177 ? -25.782 4.299 19.603 1.00 85.56 177 VAL A CA 1
ATOM 1245 C C . VAL A 1 177 ? -24.558 4.504 18.717 1.00 85.56 177 VAL A C 1
ATOM 1247 O O . VAL A 1 177 ? -23.436 4.279 19.160 1.00 85.56 177 VAL A O 1
ATOM 1250 N N . LEU A 1 178 ? -24.773 4.894 17.461 1.00 88.31 178 LEU A N 1
ATOM 1251 C CA . LEU A 1 178 ? -23.730 5.115 16.472 1.00 88.31 178 LEU A CA 1
ATOM 1252 C C . LEU A 1 178 ? -24.265 6.067 15.400 1.00 88.31 178 LEU A C 1
ATOM 1254 O O . LEU A 1 178 ? -25.366 5.859 14.891 1.00 88.31 178 LEU A O 1
ATOM 1258 N N . LYS A 1 179 ? -23.473 7.071 15.035 1.00 90.81 179 LYS A N 1
ATOM 1259 C CA . LYS A 1 179 ? -23.686 7.911 13.856 1.00 90.81 179 LYS A CA 1
ATOM 1260 C C . LYS A 1 179 ? -22.458 7.792 12.967 1.00 90.81 179 LYS A C 1
ATOM 1262 O O . LYS A 1 179 ? -21.323 7.967 13.411 1.00 90.81 179 LYS A O 1
ATOM 1267 N N . PHE A 1 180 ? -22.692 7.474 11.707 1.00 90.06 180 PHE A N 1
ATOM 1268 C CA . PHE A 1 180 ? -21.657 7.347 10.696 1.00 90.06 180 PHE A CA 1
ATOM 1269 C C . PHE A 1 180 ? -22.129 8.030 9.419 1.00 90.06 180 PHE A C 1
ATOM 1271 O O . PHE A 1 180 ? -23.325 8.093 9.142 1.00 90.06 180 PHE A O 1
ATOM 1278 N N . THR A 1 181 ? -21.189 8.560 8.656 1.00 88.50 181 THR A N 1
ATOM 1279 C CA . THR A 1 181 ? -21.423 9.084 7.320 1.00 88.50 181 THR A CA 1
ATOM 1280 C C . THR A 1 181 ? -21.088 8.004 6.304 1.00 88.50 181 THR A C 1
ATOM 1282 O O . THR A 1 181 ? -20.139 7.233 6.476 1.00 88.50 181 THR A O 1
ATOM 1285 N N . VAL A 1 182 ? -21.890 7.944 5.245 1.00 87.75 182 VAL A N 1
ATOM 1286 C CA . VAL A 1 182 ? -21.623 7.126 4.064 1.00 87.75 182 VAL A CA 1
ATOM 1287 C C . VAL A 1 182 ? -21.492 8.069 2.884 1.00 87.75 182 VAL A C 1
ATOM 1289 O O . VAL A 1 182 ? -22.322 8.956 2.704 1.00 87.75 182 VAL A O 1
ATOM 1292 N N . SER A 1 183 ? -20.450 7.902 2.087 1.00 82.69 183 SER A N 1
ATOM 1293 C CA . SER A 1 183 ? -20.208 8.698 0.887 1.00 82.69 183 SER A CA 1
ATOM 1294 C C . SER A 1 183 ? -19.826 7.803 -0.285 1.00 82.69 183 SER A C 1
ATOM 1296 O O . SER A 1 183 ? -19.502 6.633 -0.105 1.00 82.69 183 SER A O 1
ATOM 1298 N N . GLY A 1 184 ? -19.903 8.340 -1.500 1.00 80.19 184 GLY A N 1
ATOM 1299 C CA . GLY A 1 184 ? -19.690 7.575 -2.727 1.00 80.19 184 GLY A CA 1
ATOM 1300 C C . GLY A 1 184 ? -20.985 7.015 -3.323 1.00 80.19 184 GLY A C 1
ATOM 1301 O O . GLY A 1 184 ? -22.077 7.500 -3.038 1.00 80.19 184 GLY A O 1
ATOM 1302 N N . SER A 1 185 ? -20.855 6.028 -4.206 1.00 67.50 185 SER A N 1
ATOM 1303 C CA . SER A 1 185 ? -21.934 5.467 -5.024 1.00 67.50 185 SER A CA 1
ATOM 1304 C C . SER A 1 185 ? -21.875 3.938 -5.046 1.00 67.50 185 SER A C 1
ATOM 1306 O O . SER A 1 185 ? -20.850 3.358 -5.409 1.00 67.50 185 SER A O 1
ATOM 1308 N N . GLY A 1 186 ? -22.977 3.274 -4.706 1.00 73.94 186 GLY A N 1
ATOM 1309 C CA . GLY A 1 186 ? -23.077 1.814 -4.638 1.00 73.94 186 GLY A CA 1
ATOM 1310 C C . GLY A 1 186 ? -24.357 1.374 -3.923 1.00 73.94 186 GLY A C 1
ATOM 1311 O O . GLY A 1 186 ? -25.107 2.216 -3.438 1.00 73.94 186 GLY A O 1
ATOM 1312 N N . THR A 1 187 ? -24.605 0.063 -3.857 1.00 78.44 187 THR A N 1
ATOM 1313 C CA . THR A 1 187 ? -25.722 -0.507 -3.078 1.00 78.44 187 THR A CA 1
ATOM 1314 C C . THR A 1 187 ? -25.198 -0.995 -1.727 1.00 78.44 187 THR A C 1
ATOM 1316 O O . THR A 1 187 ? -24.126 -1.600 -1.670 1.00 78.44 187 THR A O 1
ATOM 1319 N N . LEU A 1 188 ? -25.920 -0.700 -0.642 1.00 77.62 188 LEU A N 1
ATOM 1320 C CA . LEU A 1 188 ? -25.613 -1.185 0.704 1.00 77.62 188 LEU A CA 1
ATOM 1321 C C . LEU A 1 188 ? -26.574 -2.322 1.066 1.00 77.62 188 LEU A C 1
ATOM 1323 O O . LEU A 1 188 ? -27.676 -2.071 1.539 1.00 77.62 188 LEU A O 1
ATOM 1327 N N . ASP A 1 189 ? -26.147 -3.565 0.840 1.00 79.69 189 ASP A N 1
ATOM 1328 C CA . ASP A 1 189 ? -26.998 -4.746 1.056 1.00 79.69 189 ASP A CA 1
ATOM 1329 C C . ASP A 1 189 ? -27.017 -5.224 2.515 1.00 79.69 189 ASP A C 1
ATOM 1331 O O . ASP A 1 189 ? -28.017 -5.756 2.992 1.00 79.69 189 ASP A O 1
ATOM 1335 N N . ALA A 1 190 ? -25.905 -5.059 3.240 1.00 78.19 190 ALA A N 1
ATOM 1336 C CA . ALA A 1 190 ? -25.776 -5.519 4.618 1.00 78.19 190 ALA A CA 1
ATOM 1337 C C . ALA A 1 190 ? -24.792 -4.663 5.421 1.00 78.19 190 ALA A C 1
ATOM 1339 O O . ALA A 1 190 ? -23.750 -4.241 4.917 1.00 78.19 190 ALA A O 1
ATOM 1340 N N . LEU A 1 191 ? -25.097 -4.476 6.706 1.00 78.69 191 LEU A N 1
ATOM 1341 C CA . LEU A 1 191 ? -24.232 -3.794 7.661 1.00 78.69 191 LEU A CA 1
ATOM 1342 C C . LEU A 1 191 ? -24.154 -4.616 8.949 1.00 78.69 191 LEU A C 1
ATOM 1344 O O . LEU A 1 191 ? -25.173 -4.992 9.520 1.00 78.69 191 LEU A O 1
ATOM 1348 N N . THR A 1 192 ? -22.937 -4.939 9.386 1.00 80.38 192 THR A N 1
ATOM 1349 C CA . THR A 1 192 ? -22.696 -5.739 10.596 1.00 80.38 192 THR A CA 1
ATOM 1350 C C . THR A 1 192 ? -21.968 -4.895 11.627 1.00 80.38 192 THR A C 1
ATOM 1352 O O . THR A 1 192 ? -20.915 -4.330 11.338 1.00 80.38 192 THR A O 1
ATOM 1355 N N . PHE A 1 193 ? -22.497 -4.849 12.848 1.00 78.00 193 PHE A N 1
ATOM 1356 C CA . PHE A 1 193 ? -21.918 -4.079 13.944 1.00 78.00 193 PHE A CA 1
ATOM 1357 C C . PHE A 1 193 ? -21.428 -4.993 15.061 1.00 78.00 193 PHE A C 1
ATOM 1359 O O . PHE A 1 193 ? -22.121 -5.922 15.479 1.00 78.00 193 PHE A O 1
ATOM 1366 N N . LYS A 1 194 ? -20.241 -4.693 15.595 1.00 77.19 194 LYS A N 1
ATOM 1367 C CA . LYS A 1 194 ? -19.723 -5.333 16.806 1.00 77.19 194 LYS A CA 1
ATOM 1368 C C . LYS A 1 194 ? -20.018 -4.442 18.007 1.00 77.19 194 LYS A C 1
ATOM 1370 O O . LYS A 1 194 ? -19.464 -3.355 18.126 1.00 77.19 194 LYS A O 1
ATOM 1375 N N . ARG A 1 195 ? -20.852 -4.924 18.927 1.00 74.69 195 ARG A N 1
ATOM 1376 C CA . ARG A 1 195 ? -21.067 -4.259 20.216 1.00 74.69 195 ARG A CA 1
ATOM 1377 C C . ARG A 1 195 ? -19.872 -4.491 21.143 1.00 74.69 195 ARG A C 1
ATOM 1379 O O . ARG A 1 195 ? -19.267 -5.562 21.139 1.00 74.69 195 ARG A O 1
ATOM 1386 N N . ILE A 1 196 ? -19.592 -3.501 21.980 1.00 71.19 196 ILE A N 1
ATOM 1387 C CA . ILE A 1 196 ? -18.612 -3.562 23.064 1.00 71.19 196 ILE A CA 1
ATOM 1388 C C . ILE A 1 196 ? -19.377 -3.362 24.383 1.00 71.19 196 ILE A C 1
ATOM 1390 O O . ILE A 1 196 ? -20.221 -2.474 24.453 1.00 71.19 196 ILE A O 1
ATOM 1394 N N . GLY A 1 197 ? -19.129 -4.190 25.405 1.00 74.38 197 GLY A N 1
ATOM 1395 C CA . GLY A 1 197 ? -19.730 -4.042 26.740 1.00 74.38 197 GLY A CA 1
ATOM 1396 C C . GLY A 1 197 ? -20.388 -5.305 27.306 1.00 74.38 197 GLY A C 1
ATOM 1397 O O . GLY A 1 197 ? -20.329 -6.381 26.711 1.00 74.38 197 GLY A O 1
ATOM 1398 N N . ILE A 1 198 ? -21.007 -5.151 28.479 1.00 66.19 198 ILE A N 1
ATOM 1399 C CA . ILE A 1 198 ? -21.728 -6.204 29.205 1.00 66.19 198 ILE A CA 1
ATOM 1400 C C . ILE A 1 198 ? -23.161 -6.338 28.655 1.00 66.19 198 ILE A C 1
ATOM 1402 O O . ILE A 1 198 ? -23.885 -5.353 28.558 1.00 66.19 198 ILE A O 1
ATOM 1406 N N . GLY A 1 199 ? -23.564 -7.538 28.234 1.00 71.81 199 GLY A N 1
ATOM 1407 C CA . GLY A 1 199 ? -24.906 -7.829 27.704 1.00 71.81 199 GLY A CA 1
ATOM 1408 C C . GLY A 1 199 ? -24.887 -8.951 26.665 1.00 71.81 199 GLY A C 1
ATOM 1409 O O . GLY A 1 199 ? -23.835 -9.262 26.105 1.00 71.81 199 GLY A O 1
ATOM 1410 N N . ALA A 1 200 ? -26.034 -9.540 26.336 1.00 74.44 200 ALA A N 1
ATOM 1411 C CA . ALA A 1 200 ? -26.182 -10.548 25.279 1.00 74.44 200 ALA A CA 1
ATOM 1412 C C . ALA A 1 200 ? -26.692 -9.911 23.974 1.00 74.44 200 ALA A C 1
ATOM 1414 O O . ALA A 1 200 ? -27.286 -8.834 23.996 1.00 74.44 200 ALA A O 1
ATOM 1415 N N . THR A 1 201 ? -26.448 -10.538 22.820 1.00 70.69 201 THR A N 1
ATOM 1416 C CA . THR A 1 201 ? -27.046 -10.096 21.541 1.00 70.69 201 THR A CA 1
ATOM 1417 C C . THR A 1 201 ? -28.570 -10.217 21.567 1.00 70.69 201 THR A C 1
ATOM 1419 O O . THR A 1 201 ? -29.256 -9.379 20.996 1.00 70.69 201 THR A O 1
ATOM 1422 N N . ALA A 1 202 ? -29.088 -11.198 22.312 1.00 74.69 202 ALA A N 1
ATOM 1423 C CA . ALA A 1 202 ? -30.513 -11.419 22.549 1.00 74.69 202 ALA A CA 1
ATOM 1424 C C . ALA A 1 202 ? -31.191 -10.366 23.453 1.00 74.69 202 ALA A C 1
ATOM 1426 O O . ALA A 1 202 ? -32.400 -10.436 23.648 1.00 74.69 202 ALA A O 1
ATOM 1427 N N . ASP A 1 203 ? -30.450 -9.406 24.029 1.00 76.12 203 ASP A N 1
ATOM 1428 C CA . ASP A 1 203 ? -31.065 -8.299 24.783 1.00 76.12 203 ASP A CA 1
ATOM 1429 C C . ASP A 1 203 ? -31.710 -7.244 23.866 1.00 76.12 203 ASP A C 1
ATOM 1431 O O . ASP A 1 203 ? -32.511 -6.435 24.335 1.00 76.12 203 ASP A O 1
ATOM 1435 N N . PHE A 1 204 ? -31.395 -7.257 22.566 1.00 71.88 204 PHE A N 1
ATOM 1436 C CA . PHE A 1 204 ? -32.131 -6.497 21.557 1.00 71.88 204 PHE A CA 1
ATOM 1437 C C . PHE A 1 204 ? -33.336 -7.314 21.085 1.00 71.88 204 PHE A C 1
ATOM 1439 O O . PHE A 1 204 ? -33.265 -8.539 20.997 1.00 71.88 204 PHE A O 1
ATOM 1446 N N . SER A 1 205 ? -34.445 -6.638 20.764 1.00 66.75 205 SER A N 1
ATOM 1447 C CA . SER A 1 205 ? -35.591 -7.308 20.132 1.00 66.75 205 SER A CA 1
ATOM 1448 C C . SER A 1 205 ? -35.153 -8.018 18.845 1.00 66.75 205 SER A C 1
ATOM 1450 O O . SER A 1 205 ? -34.139 -7.650 18.256 1.00 66.75 205 SER A O 1
ATOM 1452 N N . SER A 1 206 ? -35.918 -9.000 18.374 1.00 59.19 206 SER A N 1
ATOM 1453 C CA . SER A 1 206 ? -35.633 -9.727 17.127 1.00 59.19 206 SER A CA 1
ATOM 1454 C C . SER A 1 206 ? -35.504 -8.822 15.892 1.00 59.19 206 SER A C 1
ATOM 1456 O O . SER A 1 206 ? -34.802 -9.202 14.964 1.00 59.19 206 SER A O 1
ATOM 1458 N N . ALA A 1 207 ? -36.107 -7.626 15.919 1.00 59.69 207 ALA A N 1
ATOM 1459 C CA . ALA A 1 207 ? -35.983 -6.581 14.895 1.00 59.69 207 ALA A CA 1
ATOM 1460 C C . ALA A 1 207 ? -34.759 -5.647 15.089 1.00 59.69 207 ALA A C 1
ATOM 1462 O O . ALA A 1 207 ? -34.519 -4.723 14.315 1.00 59.69 207 ALA A O 1
ATOM 1463 N N . GLY A 1 208 ? -33.973 -5.878 16.144 1.00 71.50 208 GLY A N 1
ATOM 1464 C CA . GLY A 1 208 ? -32.614 -5.373 16.307 1.00 71.50 208 GLY A CA 1
ATOM 1465 C C . GLY A 1 208 ? -32.445 -3.852 16.349 1.00 71.50 208 GLY A C 1
ATOM 1466 O O . GLY A 1 208 ? -33.191 -3.125 17.008 1.00 71.50 208 GLY A O 1
ATOM 1467 N N . LEU A 1 209 ? -31.361 -3.410 15.706 1.00 79.44 209 LEU A N 1
ATOM 1468 C CA . LEU A 1 209 ? -30.933 -2.023 15.564 1.00 79.44 209 LEU A CA 1
ATOM 1469 C C . LEU A 1 209 ? -31.471 -1.463 14.242 1.00 79.44 209 LEU A C 1
ATOM 1471 O O . LEU A 1 209 ? -31.309 -2.081 13.192 1.00 79.44 209 LEU A O 1
ATOM 1475 N N . TYR A 1 210 ? -32.063 -0.275 14.283 1.00 85.44 210 TYR A N 1
ATOM 1476 C CA . TYR A 1 210 ? -32.591 0.387 13.092 1.00 85.44 210 TYR A CA 1
ATOM 1477 C C . TYR A 1 21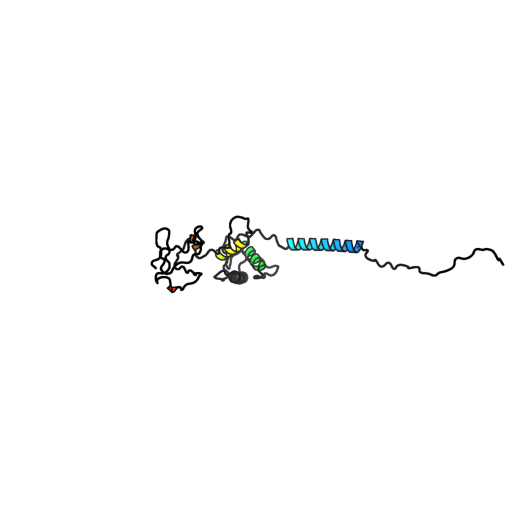0 ? -31.618 1.434 12.559 1.00 85.44 210 TYR A C 1
ATOM 1479 O O . TYR A 1 210 ? -30.931 2.099 13.334 1.00 85.44 210 TYR A O 1
ATOM 1487 N N . ILE A 1 211 ? -31.592 1.598 11.236 1.00 87.94 211 ILE A N 1
ATOM 1488 C CA . ILE A 1 211 ? -30.832 2.658 10.570 1.00 87.94 211 ILE A CA 1
ATOM 1489 C C . ILE A 1 211 ? -31.804 3.775 10.203 1.00 87.94 211 ILE A C 1
ATOM 1491 O O . ILE A 1 211 ? -32.875 3.507 9.656 1.00 87.94 211 ILE A O 1
ATOM 1495 N N . TYR A 1 212 ? -31.414 5.011 10.498 1.00 86.50 212 TYR A N 1
ATOM 1496 C CA . TYR A 1 212 ? -32.153 6.216 10.146 1.00 86.50 212 TYR A CA 1
ATOM 1497 C C . TYR A 1 212 ? -31.265 7.157 9.332 1.00 86.50 212 TYR A C 1
ATOM 1499 O O . TYR A 1 212 ? -30.064 7.248 9.594 1.00 86.50 212 TYR A O 1
ATOM 1507 N N . ASP A 1 213 ? -31.875 7.863 8.384 1.00 84.94 213 ASP A N 1
ATOM 1508 C CA . ASP A 1 213 ? -31.333 9.063 7.749 1.00 84.94 213 ASP A CA 1
ATOM 1509 C C . ASP A 1 213 ? -32.241 10.246 8.108 1.00 84.94 213 ASP A C 1
ATOM 1511 O O . ASP A 1 213 ? -33.408 10.307 7.707 1.00 84.94 213 ASP A O 1
ATOM 1515 N N . GLY A 1 214 ? -31.736 11.125 8.976 1.00 83.50 214 GLY A N 1
ATOM 1516 C CA . GLY A 1 214 ? -32.564 12.093 9.693 1.00 83.50 214 GLY A CA 1
ATOM 1517 C C . GLY A 1 214 ? -33.700 11.391 10.445 1.00 83.50 214 GLY A C 1
ATOM 1518 O O . GLY A 1 214 ? -33.456 10.498 11.255 1.00 83.50 214 GLY A O 1
ATOM 1519 N N . ASP A 1 215 ? -34.939 11.767 10.132 1.00 81.69 215 ASP A N 1
ATOM 1520 C CA . ASP A 1 215 ? -36.152 11.174 10.714 1.00 81.69 215 ASP A CA 1
ATOM 1521 C C . ASP A 1 215 ? -36.673 9.956 9.927 1.00 81.69 215 ASP A C 1
ATOM 1523 O O . ASP A 1 215 ? -37.634 9.299 10.337 1.00 81.69 215 ASP A O 1
ATOM 1527 N N . THR A 1 216 ? -36.053 9.624 8.790 1.00 83.44 216 THR A N 1
ATOM 1528 C CA . THR A 1 216 ? -36.511 8.541 7.912 1.00 83.44 216 THR A CA 1
ATOM 1529 C C . THR A 1 216 ? -35.836 7.229 8.280 1.00 83.44 216 THR A C 1
ATOM 1531 O O . THR A 1 216 ? -34.618 7.091 8.196 1.00 83.44 216 THR A O 1
ATOM 1534 N N . ARG A 1 217 ? -36.629 6.222 8.645 1.00 84.94 217 ARG A N 1
ATOM 1535 C CA . ARG A 1 217 ? -36.132 4.866 8.900 1.00 84.94 217 ARG A CA 1
ATOM 1536 C C . ARG A 1 217 ? -35.818 4.149 7.582 1.00 84.94 217 ARG A C 1
ATOM 1538 O O . ARG A 1 217 ? -36.684 4.049 6.721 1.00 84.94 217 ARG A O 1
ATOM 1545 N N . LEU A 1 218 ? -34.607 3.607 7.457 1.00 81.69 218 LEU A N 1
ATOM 1546 C CA . LEU A 1 218 ? -34.114 2.931 6.248 1.00 81.69 218 LEU A CA 1
ATOM 1547 C C . LEU A 1 218 ? -34.199 1.397 6.304 1.00 81.69 218 LEU A C 1
ATOM 1549 O O . LEU A 1 218 ? -34.084 0.745 5.270 1.00 81.69 218 LEU A O 1
ATOM 1553 N N . THR A 1 219 ? -34.374 0.799 7.487 1.00 79.50 219 THR A N 1
ATOM 1554 C CA . THR A 1 219 ? -34.424 -0.666 7.653 1.00 79.50 219 THR A CA 1
ATOM 1555 C C . THR A 1 219 ? -35.732 -1.135 8.274 1.00 79.50 219 THR A C 1
ATOM 1557 O O . THR A 1 219 ? -36.216 -0.539 9.233 1.00 79.50 219 THR A O 1
ATOM 1560 N N . ASN A 1 220 ? -36.285 -2.253 7.796 1.00 65.25 220 ASN A N 1
ATOM 1561 C CA . ASN A 1 220 ? -37.571 -2.775 8.283 1.00 65.25 220 ASN A CA 1
ATOM 1562 C C . ASN A 1 220 ? -37.481 -3.609 9.572 1.00 65.25 220 ASN A C 1
ATOM 1564 O O . ASN A 1 220 ? -38.521 -3.860 10.181 1.00 65.25 220 ASN A O 1
ATOM 1568 N N . GLY A 1 221 ? -36.266 -3.846 10.085 1.00 58.22 221 GLY A N 1
ATOM 1569 C CA . GLY A 1 221 ? -36.048 -4.634 11.303 1.00 58.22 221 GLY A CA 1
ATOM 1570 C C . GLY A 1 221 ? -36.031 -6.123 11.047 1.00 58.22 221 GLY A C 1
ATOM 1571 O O . GLY A 1 221 ? -36.913 -6.584 10.294 1.00 58.22 221 GLY A O 1
#

InterPro domains:
  IPR002477 Peptidoglycan binding-like [PF01471] (73-130)
  IPR036365 PGBD-like superfamily [SSF47090] (63-137)
  IPR036366 PGBD superfamily [G3DSA:1.10.101.10] (58-140)

Solvent-accessible surface area (backbone atoms only — not comparable to full-atom values): 14586 Å² total; per-residue (Å²): 134,91,87,83,84,89,85,88,87,80,92,77,90,78,84,88,80,88,77,78,72,72,87,65,85,65,72,42,75,66,52,52,50,50,49,52,52,51,51,52,52,48,50,52,52,49,53,49,48,53,61,58,65,48,55,77,72,65,77,50,73,70,69,86,72,73,43,41,79,76,38,66,42,68,71,36,33,51,50,52,53,53,35,35,76,68,72,54,38,87,78,65,93,88,65,84,74,22,64,29,42,70,69,54,26,54,25,41,13,53,48,27,53,75,73,69,42,80,82,48,75,25,62,40,38,73,59,53,39,52,53,57,39,57,75,44,60,79,85,81,88,87,73,94,77,70,89,70,70,82,52,74,48,53,49,77,45,74,35,98,80,40,56,78,93,73,92,77,63,88,82,71,74,93,75,79,77,74,42,65,44,77,45,80,60,75,84,87,89,79,86,87,84,85,86,85,80,92,80,62,83,80,67,43,60,96,45,58,80,73,48,64,61,87,91,45,73,75,52,94,84

Mean predicted aligned error: 21.03 Å

Sequence (221 aa):
MSIKKFFTGFAAVALTVAVISSGVNAATIEELQAQIASLLAQITALQTQLSGRAAAIPAAYSFSTDLTIGSKGDAVSSLQTFLESKALLTIPSGVAKGYFGNLTKAALAKYQASVGISPAVGYFGPKTRAYVNSLAAAPTTGETTTPIVPTSGLTFALASDNPTAAAIPKGAAGVTVLKFTVSGSGTLDALTFKRIGIGATADFSSAGLYIYDGDTRLTNG

Nearest PDB structures (foldseek):
  5bmq-assembly1_A  TM=5.564E-01  e=2.787E-02  Stackebrandtia nassauensis DSM 44728

pLDDT: mean 70.45, std 16.88, range [32.56, 90.81]